Protein AF-A0A349AM57-F1 (afdb_monomer)

pLDDT: mean 74.39, std 20.68, range [29.64, 97.38]

Mean predicted aligned error: 21.47 Å

Foldseek 3Di:
DDPVVVVVVVVVVVVVVVVVVVVVVVVVVVVVVVVVVVVVVVVVVVVVVVVVVVVVVVVVVVVVVVVVVVVVVVVVVVVVVVVVVVVVVVVVVVVVVVVVVVVVVVVVVVVVVVVVVVVVVVVVVVVVVVVVVVVVVVVVVVVVVVVVVVVVVVVVVVVVVVVVVVVVVVVVVVVVVVVVVVVVVVVVVVVVVVVVVVVVVVVVVVVVVVVVVVVVVVVVLVVLVVVLVVLCVVVVDDDDDDPPSVVVSVVSVVCSVDPDDDDDDDDDDDDDDDDDDDDDDDDDDDDDDDDDDDDDDDDDDDDPDDDDDDPPPPPPVVVVVVVVVVVVVVVVVVVVVVPD

Sequence (340 aa):
LDLETMKSLQEAKEKAENAKKVAEDTNRSYQSAFKDAIKTVEETNAWAKTTTENALSNSKESIEKSEEAARKASELSEEAIGISREAIERVNKVMSEMQKTSGEIQSKSDEVVIKAEQIKKETMGVAESSIAESKKALDMIGLISDSAKVKIEEWVNNSRESISRAEENALSAQKMAAKVQLEAGETIQKAEQLSRLSQEAADEAIKASREAAEASRKAANEAGEWWVKVFKELLGEGGGVCDYAKRVTLQTSDFIREPSQDMESLPFVGKMKTAKTKESSNKPAVESEKAVIDSDEEAEGKQIVSRVPENKVHGKDSQEKAKDRLDSLTKMLMSDSDEE

Structure (mmCIF, N/CA/C/O backbone):
data_AF-A0A349AM57-F1
#
_entry.id   AF-A0A349AM57-F1
#
loop_
_atom_site.group_PDB
_atom_site.id
_atom_site.type_symbol
_atom_site.label_atom_id
_atom_site.label_alt_id
_atom_site.label_comp_id
_atom_site.label_asym_id
_atom_site.label_entity_id
_atom_site.label_seq_id
_atom_site.pdbx_PDB_ins_code
_atom_site.Cartn_x
_atom_site.Cartn_y
_atom_site.Cartn_z
_atom_site.occupancy
_atom_site.B_iso_or_equiv
_atom_site.auth_seq_id
_atom_site.auth_comp_id
_atom_site.auth_asym_id
_atom_site.auth_atom_id
_atom_site.pdbx_PDB_model_num
ATOM 1 N N . LEU A 1 1 ? -96.539 -15.720 134.549 1.00 49.53 1 LEU A N 1
ATOM 2 C CA . LEU A 1 1 ? -96.090 -14.991 133.343 1.00 49.53 1 LEU A CA 1
ATOM 3 C C . LEU A 1 1 ? -97.336 -14.459 132.649 1.00 49.53 1 LEU A C 1
ATOM 5 O O . LEU A 1 1 ? -98.213 -15.265 132.368 1.00 49.53 1 LEU A O 1
ATOM 9 N N . ASP A 1 2 ? -97.433 -13.144 132.449 1.00 54.94 2 ASP A N 1
ATOM 10 C CA . ASP A 1 2 ? -98.569 -12.474 131.793 1.00 54.94 2 ASP A CA 1
ATOM 11 C C . ASP A 1 2 ? -98.628 -12.776 130.285 1.00 54.94 2 ASP A C 1
ATOM 13 O O . ASP A 1 2 ? -97.593 -12.832 129.619 1.00 54.94 2 ASP A O 1
ATOM 17 N N . LEU A 1 3 ? -99.833 -12.928 129.721 1.00 64.56 3 LEU A N 1
ATOM 18 C CA . LEU A 1 3 ? -100.085 -13.280 128.308 1.00 64.56 3 LEU A CA 1
ATOM 19 C C . LEU A 1 3 ? -99.427 -12.298 127.310 1.00 64.56 3 LEU A C 1
ATOM 21 O O . LEU A 1 3 ? -98.982 -12.682 126.228 1.00 64.56 3 LEU A O 1
ATOM 25 N N . GLU A 1 4 ? -99.317 -11.031 127.706 1.00 69.62 4 GLU A N 1
ATOM 26 C CA . GLU A 1 4 ? -98.700 -9.946 126.938 1.00 69.62 4 GLU A CA 1
ATOM 27 C C . GLU A 1 4 ? -97.173 -10.108 126.812 1.00 69.62 4 GLU A C 1
ATOM 29 O O . GLU A 1 4 ? -96.589 -9.805 125.770 1.00 69.62 4 GLU A O 1
ATOM 34 N N . THR A 1 5 ? -96.528 -10.708 127.821 1.00 69.75 5 THR A N 1
ATOM 35 C CA . THR A 1 5 ? -95.097 -11.059 127.764 1.00 69.75 5 THR A CA 1
ATOM 36 C C . THR A 1 5 ? -94.817 -12.251 126.848 1.00 69.75 5 THR A C 1
ATOM 38 O O . THR A 1 5 ? -93.761 -12.301 126.229 1.00 69.75 5 THR A O 1
ATOM 41 N N . MET A 1 6 ? -95.763 -13.184 126.684 1.00 70.94 6 MET A N 1
ATOM 42 C CA . MET A 1 6 ? -95.622 -14.300 125.734 1.00 70.94 6 MET A CA 1
ATOM 43 C C . MET A 1 6 ? -95.729 -13.832 124.278 1.00 70.94 6 MET A C 1
ATOM 45 O O . MET A 1 6 ? -94.955 -14.275 123.429 1.00 70.94 6 MET A O 1
ATOM 49 N N . LYS A 1 7 ? -96.656 -12.911 123.990 1.00 77.25 7 LYS A N 1
ATOM 50 C CA . LYS A 1 7 ? -96.869 -12.376 122.639 1.00 77.25 7 LYS A CA 1
ATOM 51 C C . LYS A 1 7 ? -95.705 -11.494 122.177 1.00 77.25 7 LYS A C 1
ATOM 53 O O . LYS A 1 7 ? -95.240 -11.647 121.051 1.00 77.25 7 LYS A O 1
ATOM 58 N N . SER A 1 8 ? -95.175 -10.646 123.062 1.00 78.94 8 SER A N 1
ATOM 59 C CA . SER A 1 8 ? -93.981 -9.843 122.764 1.00 78.94 8 SER A CA 1
ATOM 60 C C . SER A 1 8 ? -92.727 -10.705 122.581 1.00 78.94 8 SER A C 1
ATOM 62 O O . SER A 1 8 ? -91.920 -10.427 121.696 1.00 78.94 8 SER A O 1
ATOM 64 N N . LEU A 1 9 ? -92.590 -11.800 123.339 1.00 78.50 9 LEU A N 1
ATOM 65 C CA . LEU A 1 9 ? -91.509 -12.773 123.154 1.00 78.50 9 LEU A CA 1
ATOM 66 C C . LEU A 1 9 ? -91.613 -13.498 121.800 1.00 78.50 9 LEU A C 1
ATOM 68 O O . LEU A 1 9 ? -90.596 -13.761 121.159 1.00 78.50 9 LEU A O 1
ATOM 72 N N . GLN A 1 10 ? -92.831 -13.803 121.347 1.00 79.94 10 GLN A N 1
ATOM 73 C CA . GLN A 1 10 ? -93.076 -14.464 120.065 1.00 79.94 10 GLN A CA 1
ATOM 74 C C . GLN A 1 10 ? -92.812 -13.530 118.875 1.00 79.94 10 GLN A C 1
ATOM 76 O O . GLN A 1 10 ? -92.107 -13.930 117.951 1.00 79.94 10 GLN A O 1
ATOM 81 N N . GLU A 1 11 ? -93.266 -12.274 118.929 1.00 82.06 11 GLU A N 1
ATOM 82 C CA . GLU A 1 11 ? -92.926 -11.256 117.921 1.00 82.06 11 GLU A CA 1
ATOM 83 C C . GLU A 1 11 ? -91.419 -10.956 117.889 1.00 82.06 11 GLU A C 1
ATOM 85 O O . GLU A 1 11 ? -90.841 -10.775 116.815 1.00 82.06 11 GLU A O 1
ATOM 90 N N . ALA A 1 12 ? -90.751 -10.933 119.049 1.00 83.69 12 ALA A N 1
ATOM 91 C CA . ALA A 1 12 ? -89.300 -10.777 119.121 1.00 83.69 12 ALA A CA 1
ATOM 92 C C . ALA A 1 12 ? -88.568 -11.9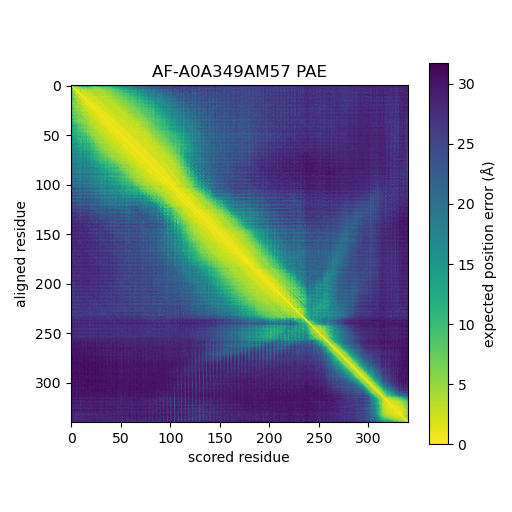71 118.488 1.00 83.69 12 ALA A C 1
ATOM 94 O O . ALA A 1 12 ? -87.600 -11.775 117.751 1.00 83.69 12 ALA A O 1
ATOM 95 N N . LYS A 1 13 ? -89.049 -13.200 118.719 1.00 86.31 13 LYS A N 1
ATOM 96 C CA . LYS A 1 13 ? -88.509 -14.413 118.091 1.00 86.31 13 LYS A CA 1
ATOM 97 C C . LYS A 1 13 ? -88.704 -14.398 116.574 1.00 86.31 13 LYS A C 1
ATOM 99 O O . LYS A 1 13 ? -87.766 -14.703 115.847 1.00 86.31 13 LYS A O 1
ATOM 104 N N . GLU A 1 14 ? -89.883 -14.014 116.098 1.00 84.00 14 GLU A N 1
ATOM 105 C CA . GLU A 1 14 ? -90.206 -13.975 114.668 1.00 84.00 14 GLU A CA 1
ATOM 106 C C . GLU A 1 14 ? -89.409 -12.880 113.936 1.00 84.00 14 GLU A C 1
ATOM 108 O O . GLU A 1 14 ? -88.857 -13.117 112.860 1.00 84.00 14 GLU A O 1
ATOM 113 N N . LYS A 1 15 ? -89.227 -11.705 114.559 1.00 86.62 15 LYS A N 1
ATOM 114 C CA . LYS A 1 15 ? -88.294 -10.675 114.068 1.00 86.62 15 LYS A CA 1
ATOM 115 C C . LYS A 1 15 ? -86.848 -11.164 114.057 1.00 86.62 15 LYS A C 1
ATOM 117 O O . LYS A 1 15 ? -86.133 -10.864 113.104 1.00 86.62 15 LYS A O 1
ATOM 122 N N . ALA A 1 16 ? -86.416 -11.916 115.070 1.00 87.88 16 ALA A N 1
ATOM 123 C CA . ALA A 1 16 ? -85.071 -12.485 115.117 1.00 87.88 16 ALA A CA 1
ATOM 124 C C . ALA A 1 16 ? -84.854 -13.557 114.032 1.00 87.88 16 ALA A C 1
ATOM 126 O O . ALA A 1 16 ? -83.806 -13.560 113.389 1.00 87.88 16 ALA A O 1
ATOM 127 N N . GLU A 1 17 ? -85.835 -14.427 113.774 1.00 86.19 17 GLU A N 1
ATOM 128 C CA . GLU A 1 17 ? -85.773 -15.409 112.682 1.00 86.19 17 GLU A CA 1
ATOM 129 C C . GLU A 1 17 ? -85.778 -14.744 111.304 1.00 86.19 17 GLU A C 1
ATOM 131 O O . GLU A 1 17 ? -84.960 -15.105 110.458 1.00 86.19 17 GLU A O 1
ATOM 136 N N . ASN A 1 18 ? -86.625 -13.735 111.085 1.00 88.56 18 ASN A N 1
ATOM 137 C CA . ASN A 1 18 ? -86.615 -12.974 109.835 1.00 88.56 18 ASN A CA 1
ATOM 138 C C . ASN A 1 18 ? -85.294 -12.224 109.641 1.00 88.56 18 ASN A C 1
ATOM 140 O O . ASN A 1 18 ? -84.726 -12.273 108.553 1.00 88.56 18 ASN A O 1
ATOM 144 N N . ALA A 1 19 ? -84.761 -11.586 110.687 1.00 90.19 19 ALA A N 1
ATOM 145 C CA . ALA A 1 19 ? -83.452 -10.940 110.627 1.00 90.19 19 ALA A CA 1
ATOM 146 C C . ALA A 1 19 ? -82.338 -11.951 110.313 1.00 90.19 19 ALA A C 1
ATOM 148 O O . ALA A 1 19 ? -81.480 -11.673 109.476 1.00 90.19 19 ALA A O 1
ATOM 149 N N . LYS A 1 20 ? -82.383 -13.145 110.921 1.00 92.31 20 LYS A N 1
ATOM 150 C CA . LYS A 1 20 ? -81.448 -14.237 110.630 1.00 92.31 20 LYS A CA 1
ATOM 151 C C . LYS A 1 20 ? -81.549 -14.686 109.171 1.00 92.31 20 LYS A C 1
ATOM 153 O O . LYS A 1 20 ? -80.521 -14.774 108.511 1.00 92.31 20 LYS A O 1
ATOM 158 N N . LYS A 1 21 ? -82.756 -14.926 108.649 1.00 91.56 21 LYS A N 1
ATOM 159 C CA . LYS A 1 21 ? -82.962 -15.359 107.259 1.00 91.56 21 LYS A CA 1
ATOM 160 C C . LYS A 1 21 ? -82.502 -14.299 106.259 1.00 91.56 21 LYS A C 1
ATOM 162 O O . LYS A 1 21 ? -81.781 -14.622 105.324 1.00 91.56 21 LYS A O 1
ATOM 167 N N . VAL A 1 22 ? -82.855 -13.032 106.488 1.00 93.19 22 VAL A N 1
ATOM 168 C CA . VAL A 1 22 ? -82.389 -11.911 105.656 1.00 93.19 22 VAL A CA 1
ATOM 169 C C . VAL A 1 22 ? -80.866 -11.809 105.695 1.00 93.19 22 VAL A C 1
ATOM 171 O O . VAL A 1 22 ? -80.250 -11.630 104.647 1.00 93.19 22 VAL A O 1
ATOM 174 N N . ALA A 1 23 ? -80.238 -11.971 106.864 1.00 92.38 23 ALA A N 1
ATOM 175 C CA . ALA A 1 23 ? -78.783 -11.987 106.979 1.00 92.38 23 ALA A CA 1
ATOM 176 C C . ALA A 1 23 ? -78.153 -13.181 106.239 1.00 92.38 23 ALA A C 1
ATOM 178 O O . ALA A 1 23 ? -77.139 -13.006 105.569 1.00 92.38 23 ALA A O 1
ATOM 179 N N . GLU A 1 24 ? -78.754 -14.372 106.307 1.00 92.25 24 GLU A N 1
ATOM 180 C CA . GLU A 1 24 ? -78.295 -15.569 105.589 1.00 92.25 24 GLU A CA 1
ATOM 181 C C . GLU A 1 24 ? -78.426 -15.425 104.067 1.00 92.25 24 GLU A C 1
ATOM 183 O O . GLU A 1 24 ? -77.467 -15.715 103.352 1.00 92.25 24 GLU A O 1
ATOM 188 N N . ASP A 1 25 ? -79.564 -14.941 103.566 1.00 92.06 25 ASP A N 1
ATOM 189 C CA . ASP A 1 25 ? -79.794 -14.707 102.135 1.00 92.06 25 ASP A CA 1
ATOM 190 C C . ASP A 1 25 ? -78.880 -13.594 101.606 1.00 92.06 25 ASP A C 1
ATOM 192 O O . ASP A 1 25 ? -78.267 -13.738 100.548 1.00 92.06 25 ASP A O 1
ATOM 196 N N . THR A 1 26 ? -78.694 -12.527 102.388 1.00 93.12 26 THR A N 1
ATOM 197 C CA . THR A 1 26 ? -77.732 -11.458 102.086 1.00 93.12 26 THR A CA 1
ATOM 198 C C . THR A 1 26 ? -76.305 -12.009 102.039 1.00 93.12 26 THR A C 1
ATOM 200 O O . THR A 1 26 ? -75.566 -11.729 101.097 1.00 93.12 26 THR A O 1
ATOM 203 N N . ASN A 1 27 ? -75.918 -12.853 103.000 1.00 94.00 27 ASN A N 1
ATOM 204 C CA . ASN A 1 27 ? -74.600 -13.488 103.025 1.00 94.00 27 ASN A CA 1
ATOM 205 C C . ASN A 1 27 ? -74.403 -14.441 101.836 1.00 94.00 27 ASN A C 1
ATOM 207 O O . ASN A 1 27 ? -73.342 -14.432 101.217 1.00 94.00 27 ASN A O 1
ATOM 211 N N . ARG A 1 28 ? -75.423 -15.222 101.454 1.00 92.44 28 ARG A N 1
ATOM 212 C CA . ARG A 1 28 ? -75.385 -16.067 100.247 1.00 92.44 28 ARG A CA 1
ATOM 213 C C . ARG A 1 28 ? -75.252 -15.237 98.975 1.00 92.44 28 ARG A C 1
ATOM 215 O O . ARG A 1 28 ? -74.440 -15.582 98.121 1.00 92.44 28 ARG A O 1
ATOM 222 N N . SER A 1 29 ? -76.005 -14.144 98.864 1.00 94.56 29 SER A N 1
ATOM 223 C CA . SER A 1 29 ? -75.913 -13.221 97.731 1.00 94.56 29 SER A CA 1
ATOM 224 C C . SER A 1 29 ? -74.516 -12.609 97.635 1.00 94.56 29 SER A C 1
ATOM 226 O O . SER A 1 29 ? -73.935 -12.600 96.552 1.00 94.56 29 SER A O 1
ATOM 228 N N . TYR A 1 30 ? -73.938 -12.165 98.758 1.00 94.19 30 TYR A N 1
ATOM 229 C CA . TYR A 1 30 ? -72.560 -11.674 98.790 1.00 94.19 30 TYR A CA 1
ATOM 230 C C . TYR A 1 30 ? -71.559 -12.762 98.402 1.00 94.19 30 TYR A C 1
ATOM 232 O O . TYR A 1 30 ? -70.688 -12.510 97.578 1.00 94.19 30 TYR A O 1
ATOM 240 N N . GLN A 1 31 ? -71.692 -13.981 98.928 1.00 94.50 31 GLN A N 1
ATOM 241 C CA . GLN A 1 31 ? -70.812 -15.095 98.564 1.00 94.50 31 GLN A CA 1
ATOM 242 C C . GLN A 1 31 ? -70.888 -15.440 97.073 1.00 94.50 31 GLN A C 1
ATOM 244 O O . GLN A 1 31 ? -69.850 -15.714 96.475 1.00 94.50 31 GLN A O 1
ATOM 249 N N . SER A 1 32 ? -72.081 -15.421 96.467 1.00 94.62 32 SER A N 1
ATOM 250 C CA . SER A 1 32 ? -72.238 -15.637 95.023 1.00 94.62 32 SER A CA 1
ATOM 251 C C . SER A 1 32 ? -71.578 -14.515 94.229 1.00 94.62 32 SER A C 1
ATOM 253 O O . SER A 1 32 ? -70.743 -14.795 93.377 1.00 94.62 32 SER A O 1
ATOM 255 N N . ALA A 1 33 ? -71.860 -13.254 94.573 1.00 95.12 33 ALA A N 1
ATOM 256 C CA . ALA A 1 33 ? -71.270 -12.099 93.903 1.00 95.12 33 ALA A CA 1
ATOM 257 C C . ALA A 1 33 ? -69.735 -12.085 94.010 1.00 95.12 33 ALA A C 1
ATOM 259 O O . ALA A 1 33 ? -69.054 -11.797 93.029 1.00 95.12 33 ALA A O 1
ATOM 260 N N . PHE A 1 34 ? -69.173 -12.452 95.168 1.00 95.00 34 PHE A N 1
ATOM 261 C CA . PHE A 1 34 ? -67.724 -12.586 95.331 1.00 95.00 34 PHE A CA 1
ATOM 262 C C . PHE A 1 34 ? -67.150 -13.730 94.495 1.00 95.00 34 PHE A C 1
ATOM 264 O O . PHE A 1 34 ? -66.096 -13.553 93.891 1.00 95.00 34 PHE A O 1
ATOM 271 N N . LYS A 1 35 ? -67.823 -14.884 94.422 1.00 96.50 35 LYS A N 1
ATOM 272 C CA . LYS A 1 35 ? -67.383 -15.995 93.563 1.00 96.50 35 LYS A CA 1
ATOM 273 C C . LYS A 1 35 ? -67.402 -15.611 92.087 1.00 96.50 35 LYS A C 1
ATOM 275 O O . LYS A 1 35 ? -66.429 -15.887 91.392 1.00 96.50 35 LYS A O 1
ATOM 280 N N . ASP A 1 36 ? -68.457 -14.945 91.631 1.00 96.12 36 ASP A N 1
ATOM 281 C CA . ASP A 1 36 ? -68.580 -14.493 90.244 1.00 96.12 36 ASP A CA 1
ATOM 282 C C . ASP A 1 36 ? -67.533 -13.419 89.916 1.00 96.12 36 ASP A C 1
ATOM 284 O O . ASP A 1 36 ? -66.908 -13.466 88.854 1.00 96.12 36 ASP A O 1
ATOM 288 N N . ALA A 1 37 ? -67.264 -12.498 90.849 1.00 95.75 37 ALA A N 1
ATOM 289 C CA . ALA A 1 37 ? -66.202 -11.507 90.708 1.00 95.75 37 ALA A CA 1
ATOM 290 C C . ALA A 1 37 ? -64.811 -12.161 90.633 1.00 95.75 37 ALA A C 1
ATOM 292 O O . ALA A 1 37 ? -64.035 -11.816 89.746 1.00 95.75 37 ALA A O 1
ATOM 293 N N . ILE A 1 38 ? -64.507 -13.131 91.507 1.00 96.12 38 ILE A N 1
ATOM 294 C CA . ILE A 1 38 ? -63.240 -13.881 91.473 1.00 96.12 38 ILE A CA 1
ATOM 295 C C . ILE A 1 38 ? -63.100 -14.621 90.142 1.00 96.12 38 ILE A C 1
ATOM 297 O O . ILE A 1 38 ? -62.080 -14.469 89.478 1.00 96.12 38 ILE A O 1
ATOM 301 N N . LYS A 1 39 ? -64.140 -15.342 89.707 1.00 96.81 39 LYS A N 1
ATOM 302 C CA . LYS A 1 39 ? -64.138 -16.057 88.426 1.00 96.81 39 LYS A CA 1
ATOM 303 C C . LYS A 1 39 ? -63.906 -15.109 87.245 1.00 96.81 39 LYS A C 1
ATOM 305 O O . LYS A 1 39 ? -63.088 -15.400 86.381 1.00 96.81 39 LYS A O 1
ATOM 310 N N . THR A 1 40 ? -64.568 -13.952 87.235 1.00 96.44 40 THR A N 1
ATOM 311 C CA . THR A 1 40 ? -64.389 -12.937 86.181 1.00 96.44 40 THR A CA 1
ATOM 312 C C . THR A 1 40 ? -62.961 -12.386 86.174 1.00 96.44 40 THR A C 1
ATOM 314 O O . THR A 1 40 ? -62.372 -12.199 85.109 1.00 96.44 40 THR A O 1
ATOM 317 N N . VAL A 1 41 ? -62.374 -12.145 87.352 1.00 96.38 41 VAL A N 1
ATOM 318 C CA . VAL A 1 41 ? -60.975 -11.707 87.484 1.00 96.38 41 VAL A CA 1
ATOM 319 C C . VAL A 1 41 ? -60.013 -12.792 86.996 1.00 96.38 41 VAL A C 1
ATOM 321 O O . VAL A 1 41 ? -59.063 -12.473 86.286 1.00 96.38 41 VAL A O 1
ATOM 324 N N . GLU A 1 42 ? -60.261 -14.063 87.311 1.00 95.88 42 GLU A N 1
ATOM 325 C CA . GLU A 1 42 ? -59.448 -15.195 86.849 1.00 95.88 42 GLU A CA 1
ATOM 326 C C . GLU A 1 42 ? -59.522 -15.381 85.329 1.00 95.88 42 GLU A C 1
ATOM 328 O O . GLU A 1 42 ? -58.481 -15.507 84.684 1.00 95.88 42 GLU A O 1
ATOM 333 N N . GLU A 1 43 ? -60.720 -15.329 84.740 1.00 96.50 43 GLU A N 1
ATOM 334 C CA . GLU A 1 43 ? -60.923 -15.397 83.287 1.00 96.50 43 GLU A CA 1
ATOM 335 C C . GLU A 1 43 ? -60.253 -14.214 82.575 1.00 96.50 43 GLU A C 1
ATOM 337 O O . GLU A 1 43 ? -59.554 -14.405 81.578 1.00 96.50 43 GLU A O 1
ATOM 342 N N . THR A 1 44 ? -60.383 -13.003 83.127 1.00 96.38 44 THR A N 1
ATOM 343 C CA . THR A 1 44 ? -59.722 -11.801 82.597 1.00 96.38 44 THR A CA 1
ATOM 344 C C . THR A 1 44 ? -58.201 -11.921 82.687 1.00 96.38 44 THR A C 1
ATOM 346 O O . THR A 1 44 ? -57.499 -11.574 81.739 1.00 96.38 44 THR A O 1
ATOM 349 N N . ASN A 1 45 ? -57.672 -12.444 83.797 1.00 96.00 45 ASN A N 1
ATOM 350 C CA . ASN A 1 45 ? -56.236 -12.640 83.985 1.00 96.00 45 ASN A CA 1
ATOM 351 C C . ASN A 1 45 ? -55.681 -13.723 83.045 1.00 96.00 45 ASN A C 1
ATOM 353 O O . ASN A 1 45 ? -54.627 -13.532 82.440 1.00 96.00 45 ASN A O 1
ATOM 357 N N . ALA A 1 46 ? -56.403 -14.833 82.866 1.00 96.81 46 ALA A N 1
ATOM 358 C CA . ALA A 1 46 ? -56.036 -15.879 81.915 1.00 96.81 46 ALA A CA 1
ATOM 359 C C . ALA A 1 46 ? -56.037 -15.345 80.475 1.00 96.81 46 ALA A C 1
ATOM 361 O O . ALA A 1 46 ? -55.061 -15.532 79.750 1.00 96.81 46 ALA A O 1
ATOM 362 N N . TRP A 1 47 ? -57.080 -14.608 80.087 1.00 97.38 47 TRP A N 1
ATOM 363 C CA . TRP A 1 47 ? -57.166 -13.976 78.772 1.00 97.38 47 TRP A CA 1
ATOM 364 C C . TRP A 1 47 ? -56.048 -12.948 78.545 1.00 97.38 47 TRP A C 1
ATOM 366 O O . TRP A 1 47 ? -55.416 -12.954 77.486 1.00 97.38 47 TRP A O 1
ATOM 376 N N . ALA A 1 48 ? -55.743 -12.107 79.540 1.00 95.88 48 ALA A N 1
ATOM 377 C CA . ALA A 1 48 ? -54.647 -11.141 79.470 1.00 95.88 48 ALA A CA 1
ATOM 378 C C . ALA A 1 48 ? -53.284 -11.844 79.336 1.00 95.88 48 ALA A C 1
ATOM 380 O O . ALA A 1 48 ? -52.456 -11.449 78.510 1.00 95.88 48 ALA A O 1
ATOM 381 N N . LYS A 1 49 ? -53.064 -12.930 80.087 1.00 97.12 49 LYS A N 1
ATOM 382 C CA . LYS A 1 49 ? -51.848 -13.744 79.994 1.00 97.12 49 LYS A CA 1
ATOM 383 C C . LYS A 1 49 ? -51.690 -14.374 78.607 1.00 97.12 49 LYS A C 1
ATOM 385 O O . LYS A 1 49 ? -50.661 -14.178 77.974 1.00 97.12 49 LYS A O 1
ATOM 390 N N . THR A 1 50 ? -52.715 -15.041 78.080 1.00 96.94 50 THR A N 1
ATOM 391 C CA . THR A 1 50 ? -52.653 -15.632 76.732 1.00 96.94 50 THR A CA 1
ATOM 392 C C . THR A 1 50 ? -52.487 -14.567 75.643 1.00 96.94 50 THR A C 1
ATOM 394 O O . THR A 1 50 ? -51.733 -14.767 74.694 1.00 96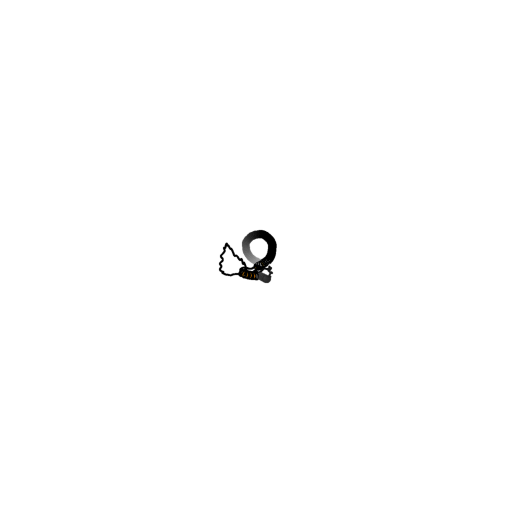.94 50 THR A O 1
ATOM 397 N N . THR A 1 51 ? -53.132 -13.404 75.780 1.00 95.69 51 THR A N 1
ATOM 398 C CA . THR A 1 51 ? -52.992 -12.295 74.819 1.00 95.69 51 THR A CA 1
ATOM 399 C C . THR A 1 51 ? -51.571 -11.728 74.819 1.00 95.69 51 THR A C 1
ATOM 401 O O . THR A 1 51 ? -51.012 -11.482 73.751 1.00 95.69 51 THR A O 1
ATOM 404 N N . THR A 1 52 ? -50.957 -11.560 75.994 1.00 95.25 52 THR A N 1
ATOM 405 C CA . THR A 1 52 ? -49.567 -11.085 76.112 1.00 95.25 52 THR A CA 1
ATOM 406 C C . THR A 1 52 ? -48.550 -12.114 75.619 1.00 95.25 52 THR A C 1
ATOM 408 O O . THR A 1 52 ? -47.611 -11.735 74.923 1.00 95.25 52 THR A O 1
ATOM 411 N N . GLU A 1 53 ? -48.755 -13.405 75.890 1.00 96.31 53 GLU A N 1
ATOM 412 C CA . GLU A 1 53 ? -47.915 -14.493 75.365 1.00 96.31 53 GLU A CA 1
ATOM 413 C C . GLU A 1 53 ? -47.991 -14.582 73.832 1.00 96.31 53 GLU A C 1
ATOM 415 O O . GLU A 1 53 ? -46.952 -14.644 73.172 1.00 96.31 53 GLU A O 1
ATOM 420 N N . ASN A 1 54 ? -49.193 -14.491 73.251 1.00 96.75 54 ASN A N 1
ATOM 421 C CA . ASN A 1 54 ? -49.380 -14.473 71.797 1.00 96.75 54 ASN A CA 1
ATOM 422 C C . ASN A 1 54 ? -48.753 -13.228 71.155 1.00 96.75 54 ASN A C 1
ATOM 424 O O . ASN A 1 54 ? -48.075 -13.337 70.135 1.00 96.75 54 ASN A O 1
ATOM 428 N N . ALA A 1 55 ? -48.930 -12.047 71.759 1.00 94.31 55 ALA A N 1
ATOM 429 C CA . ALA A 1 55 ? -48.296 -10.818 71.282 1.00 94.31 55 ALA A CA 1
ATOM 430 C C . ALA A 1 55 ? -46.762 -10.918 71.333 1.00 94.31 55 ALA A C 1
ATOM 432 O O . ALA A 1 55 ? -46.088 -10.510 70.386 1.00 94.31 55 ALA A O 1
ATOM 433 N N . LEU A 1 56 ? -46.209 -11.512 72.396 1.00 95.75 56 LEU A N 1
ATOM 434 C CA . LEU A 1 56 ? -44.771 -11.736 72.530 1.00 95.75 56 LEU A CA 1
ATOM 435 C C . LEU A 1 56 ? -44.254 -12.739 71.490 1.00 95.75 56 LEU A C 1
ATOM 437 O O . LEU A 1 56 ? -43.208 -12.494 70.892 1.00 95.75 56 LEU A O 1
ATOM 441 N N . SER A 1 57 ? -44.975 -13.839 71.252 1.00 97.25 57 SER A N 1
ATOM 442 C CA . SER A 1 57 ? -44.621 -14.833 70.231 1.00 97.25 57 SER A CA 1
ATOM 443 C C . SER A 1 57 ? -44.627 -14.218 68.830 1.00 97.25 57 SER A C 1
ATOM 445 O O . SER A 1 57 ? -43.628 -14.308 68.121 1.00 97.25 57 SER A O 1
ATOM 447 N N . ASN A 1 58 ? -45.699 -13.506 68.470 1.00 96.69 58 ASN A N 1
ATOM 448 C CA . ASN A 1 58 ? -45.816 -12.830 67.176 1.00 96.69 58 ASN A CA 1
ATOM 449 C C . ASN A 1 58 ? -44.734 -11.755 66.997 1.00 96.69 58 ASN A C 1
ATOM 451 O O . ASN A 1 58 ? -44.171 -11.618 65.913 1.00 96.69 58 ASN A O 1
ATOM 455 N N . SER A 1 59 ? -44.410 -11.006 68.058 1.00 94.56 59 SER A N 1
ATOM 456 C CA . SER A 1 59 ? -43.334 -10.013 68.012 1.00 94.56 59 SER A CA 1
ATOM 457 C C . SER A 1 59 ? -41.971 -10.665 67.790 1.00 94.56 59 SER A C 1
ATOM 459 O O . SER A 1 59 ? -41.182 -10.134 67.015 1.00 94.56 59 SER A O 1
ATOM 461 N N . LYS A 1 60 ? -41.685 -11.799 68.441 1.00 97.00 60 LYS A N 1
ATOM 462 C CA . LYS A 1 60 ? -40.425 -12.532 68.249 1.00 97.00 60 LYS A CA 1
ATOM 463 C C . LYS A 1 60 ? -40.302 -13.076 66.831 1.00 97.00 60 LYS A C 1
ATOM 465 O O . LYS A 1 60 ? -39.281 -12.844 66.199 1.00 97.00 60 LYS A O 1
ATOM 470 N N . GLU A 1 61 ? -41.353 -13.711 66.315 1.00 97.06 61 GLU A N 1
ATOM 471 C CA . GLU A 1 61 ? -41.375 -14.218 64.938 1.00 97.06 61 GLU A CA 1
ATOM 472 C C . GLU A 1 61 ? -41.212 -13.079 63.917 1.00 97.06 61 GLU A C 1
ATOM 474 O O . GLU A 1 61 ? -40.490 -13.217 62.930 1.00 97.06 61 GLU A O 1
ATOM 479 N N . SER A 1 62 ? -41.837 -11.922 64.160 1.00 94.62 62 SER A N 1
ATOM 480 C CA . SER A 1 62 ? -41.677 -10.749 63.295 1.00 94.62 62 SER A CA 1
ATOM 481 C C . SER A 1 62 ? -40.257 -10.179 63.332 1.00 94.62 62 SER A C 1
ATOM 483 O O . SER A 1 62 ? -39.765 -9.743 62.291 1.00 94.62 62 SER A O 1
ATOM 485 N N . ILE A 1 63 ? -39.606 -10.161 64.500 1.00 95.00 63 ILE A N 1
ATOM 486 C CA . ILE A 1 63 ? -38.208 -9.725 64.634 1.00 95.00 63 ILE A CA 1
ATOM 487 C C . ILE A 1 63 ? -37.291 -10.700 63.894 1.00 95.00 63 ILE A C 1
ATOM 489 O O . ILE A 1 63 ? -36.500 -10.260 63.068 1.00 95.00 63 ILE A O 1
ATOM 493 N N . GLU A 1 64 ? -37.457 -12.008 64.100 1.00 96.81 64 GLU A N 1
ATOM 494 C CA . GLU A 1 64 ? -36.646 -13.042 63.445 1.00 96.81 64 GLU A CA 1
ATOM 495 C C . GLU A 1 64 ? -36.759 -12.973 61.914 1.00 96.81 64 GLU A C 1
ATOM 497 O O . GLU A 1 64 ? -35.744 -12.940 61.218 1.00 96.81 64 GLU A O 1
ATOM 502 N N . LYS A 1 65 ? -37.979 -12.835 61.375 1.00 96.75 65 LYS A N 1
ATOM 503 C CA . LYS A 1 65 ? -38.193 -12.646 59.929 1.00 96.75 65 LYS A CA 1
ATOM 504 C C . LYS A 1 65 ? -37.559 -11.358 59.409 1.00 96.75 65 LYS A C 1
ATOM 506 O O . LYS A 1 65 ? -37.016 -11.347 58.305 1.00 96.75 65 LYS A O 1
ATOM 511 N N . SER A 1 66 ? -37.628 -10.273 60.181 1.00 93.62 66 SER A N 1
ATOM 512 C CA . SER A 1 66 ? -37.004 -9.000 59.809 1.00 93.62 66 SER A CA 1
ATOM 513 C C . SER A 1 66 ? -35.477 -9.098 59.805 1.00 93.62 66 SER A C 1
ATOM 515 O O . SER A 1 66 ? -34.836 -8.549 58.912 1.00 93.62 66 SER A O 1
ATOM 517 N N . GLU A 1 67 ? -34.886 -9.799 60.773 1.00 94.06 67 GLU A N 1
ATOM 518 C CA . GLU A 1 67 ? -33.441 -10.031 60.851 1.00 94.06 67 GLU A CA 1
ATOM 519 C C . GLU A 1 67 ? -32.951 -10.950 59.728 1.00 94.06 67 GLU A C 1
ATOM 521 O O . GLU A 1 67 ? -31.920 -10.674 59.113 1.00 94.06 67 GLU A O 1
ATOM 526 N N . GLU A 1 68 ? -33.698 -12.009 59.406 1.00 95.88 68 GLU A N 1
ATOM 527 C CA . GLU A 1 68 ? -33.386 -12.889 58.278 1.00 95.88 68 GLU A CA 1
ATOM 528 C C . GLU A 1 68 ? -33.456 -12.130 56.944 1.00 95.88 68 GLU A C 1
ATOM 530 O O . GLU A 1 68 ? -32.553 -12.252 56.113 1.00 95.88 68 GLU A O 1
ATOM 535 N N . ALA A 1 69 ? -34.486 -11.300 56.751 1.00 93.44 69 ALA A N 1
ATOM 536 C CA . ALA A 1 69 ? -34.612 -10.452 55.569 1.00 93.44 69 ALA A CA 1
ATOM 537 C C . ALA A 1 69 ? -33.459 -9.440 55.466 1.00 93.44 69 ALA A C 1
ATOM 539 O O . ALA A 1 69 ? -32.892 -9.273 54.386 1.00 93.44 69 ALA A O 1
ATOM 540 N N . ALA A 1 70 ? -33.071 -8.812 56.581 1.00 90.31 70 ALA A N 1
ATOM 541 C CA . ALA A 1 70 ? -31.939 -7.890 56.624 1.00 90.31 70 ALA A CA 1
ATOM 542 C C . ALA A 1 70 ? -30.613 -8.591 56.286 1.00 90.31 70 ALA A C 1
ATOM 544 O O . ALA A 1 70 ? -29.812 -8.050 55.524 1.00 90.31 70 ALA A O 1
ATOM 545 N N . ARG A 1 71 ? -30.400 -9.816 56.786 1.00 96.56 71 ARG A N 1
ATOM 546 C CA . ARG A 1 71 ? -29.203 -10.613 56.482 1.00 96.56 71 ARG A CA 1
ATOM 547 C C . ARG A 1 71 ? -29.130 -10.978 54.999 1.00 96.56 71 ARG A C 1
ATOM 549 O O . ARG A 1 71 ? -28.117 -10.698 54.368 1.00 96.56 71 ARG A O 1
ATOM 556 N N . LYS A 1 72 ? -30.224 -11.494 54.424 1.00 96.31 72 LYS A N 1
ATOM 557 C CA . LYS A 1 72 ? -30.303 -11.815 52.986 1.00 96.31 72 LYS A CA 1
ATOM 558 C C . LYS A 1 72 ? -30.091 -10.581 52.107 1.00 96.31 72 LYS A C 1
ATOM 560 O O . LYS A 1 72 ? -29.405 -10.663 51.095 1.00 96.31 72 LYS A O 1
ATOM 565 N N . ALA A 1 73 ? -30.650 -9.433 52.494 1.00 86.19 73 ALA A N 1
ATOM 566 C CA . ALA A 1 73 ? -30.432 -8.177 51.780 1.00 86.19 73 ALA A CA 1
ATOM 567 C C . ALA A 1 73 ? -28.958 -7.731 51.831 1.00 86.19 73 ALA A C 1
ATOM 569 O O . ALA A 1 73 ? -28.436 -7.252 50.827 1.00 86.19 73 ALA A O 1
ATOM 570 N N . SE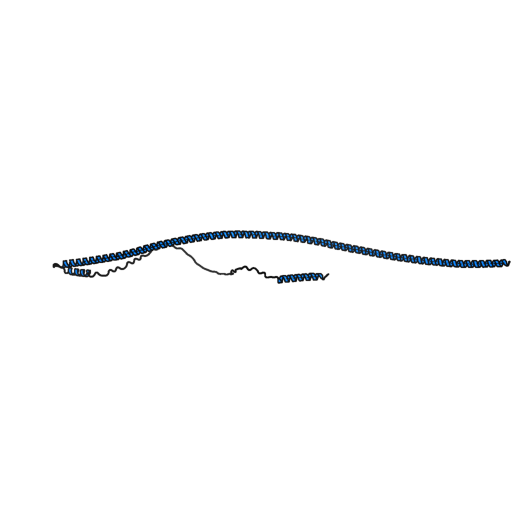R A 1 74 ? -28.282 -7.922 52.970 1.00 92.06 74 SER A N 1
ATOM 571 C CA . SER A 1 74 ? -26.850 -7.634 53.117 1.00 92.06 74 SER A CA 1
ATOM 572 C C . SER A 1 74 ? -25.991 -8.546 52.239 1.00 92.06 74 SER A C 1
ATOM 574 O O . SER A 1 74 ? -25.152 -8.048 51.497 1.00 92.06 74 SER A O 1
ATOM 576 N N . GLU A 1 75 ? -26.239 -9.859 52.264 1.00 95.31 75 GLU A N 1
ATOM 577 C CA . GLU A 1 75 ? -25.515 -10.847 51.447 1.00 95.31 75 GLU A CA 1
ATOM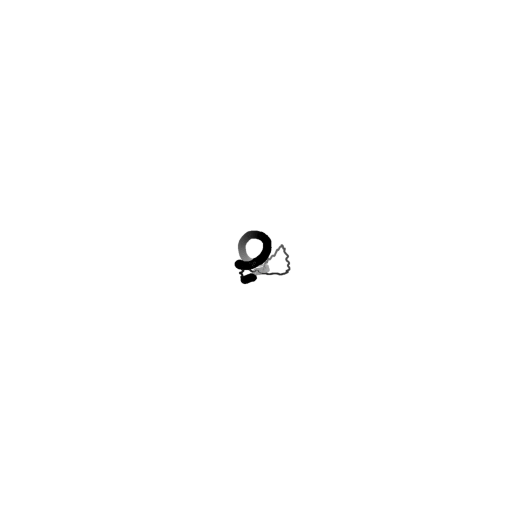 578 C C . GLU A 1 75 ? -25.667 -10.556 49.944 1.00 95.31 75 GLU A C 1
ATOM 580 O O . GLU A 1 75 ? -24.671 -10.479 49.226 1.00 95.31 75 GLU A O 1
ATOM 585 N N . LEU A 1 76 ? -26.894 -10.285 49.478 1.00 88.69 76 LEU A N 1
ATOM 586 C CA . LEU A 1 76 ? -27.150 -9.898 48.084 1.00 88.69 76 LEU A CA 1
ATOM 587 C C . LEU A 1 76 ? -26.456 -8.583 47.706 1.00 88.69 76 LEU A C 1
ATOM 589 O O . LEU A 1 76 ? -25.977 -8.433 46.582 1.00 88.69 76 LEU A O 1
ATOM 593 N N . SER A 1 77 ? -26.389 -7.619 48.630 1.00 83.56 77 SER A N 1
ATOM 594 C CA . SER A 1 77 ? -25.672 -6.364 48.396 1.00 83.56 77 SER A CA 1
ATOM 595 C C . SER A 1 77 ? -24.164 -6.586 48.282 1.00 83.56 77 SER A C 1
ATOM 597 O O . SER A 1 77 ? -23.519 -5.945 47.452 1.00 83.56 77 SER A O 1
ATOM 599 N N . GLU A 1 78 ? -23.585 -7.462 49.100 1.00 93.12 78 GLU A N 1
ATOM 600 C CA . GLU A 1 78 ? -22.161 -7.802 49.038 1.00 93.12 78 GLU A CA 1
ATOM 601 C C . GLU A 1 78 ? -21.817 -8.548 47.746 1.00 93.12 78 GLU A C 1
ATOM 603 O O . GLU A 1 78 ? -20.834 -8.198 47.086 1.00 93.12 78 GLU A O 1
ATOM 608 N N . GLU A 1 79 ? -22.658 -9.497 47.330 1.00 93.44 79 GLU A N 1
ATOM 609 C CA . GLU A 1 79 ? -22.518 -10.202 46.054 1.00 93.44 79 GLU A CA 1
ATOM 610 C C . GLU A 1 79 ? -22.609 -9.230 44.868 1.00 93.44 79 GLU A C 1
ATOM 612 O O . GLU A 1 79 ? -21.738 -9.229 43.995 1.00 93.44 79 GLU A O 1
ATOM 617 N N . ALA A 1 80 ? -23.590 -8.320 44.872 1.00 77.56 80 ALA A N 1
ATOM 618 C CA . ALA A 1 80 ? -23.734 -7.298 43.835 1.00 77.56 80 ALA A CA 1
ATOM 619 C C . ALA A 1 80 ? -22.515 -6.360 43.761 1.00 77.56 80 ALA A C 1
ATOM 621 O O . ALA A 1 80 ? -22.070 -5.998 42.664 1.00 77.56 80 ALA A O 1
ATOM 622 N N . ILE A 1 81 ? -21.940 -5.983 44.910 1.00 87.19 81 ILE A N 1
ATOM 623 C CA . ILE A 1 81 ? -20.698 -5.198 44.972 1.00 87.19 81 ILE A CA 1
ATOM 624 C C . ILE A 1 81 ? -19.519 -6.007 44.417 1.00 87.19 81 ILE A C 1
ATOM 626 O O . ILE A 1 81 ? -18.703 -5.449 43.679 1.00 87.19 81 ILE A O 1
ATOM 630 N N . GLY A 1 82 ? -19.427 -7.300 44.736 1.00 92.31 82 GLY A N 1
ATOM 631 C CA . GLY A 1 82 ? -18.409 -8.211 44.208 1.00 92.31 82 GLY A CA 1
ATOM 632 C C . GLY A 1 82 ? -18.463 -8.314 42.685 1.00 92.31 82 GLY A C 1
ATOM 633 O O . GLY A 1 82 ? -17.479 -8.000 42.014 1.00 92.31 82 GLY A O 1
ATOM 634 N N . ILE A 1 83 ? -19.640 -8.629 42.138 1.00 89.50 83 ILE A N 1
ATOM 635 C CA . ILE A 1 83 ? -19.886 -8.707 40.689 1.00 89.50 83 ILE A CA 1
ATOM 636 C C . ILE A 1 83 ? -19.545 -7.376 40.009 1.00 89.50 83 ILE A C 1
ATOM 638 O O . ILE A 1 83 ? -18.878 -7.357 38.974 1.00 89.50 83 ILE A O 1
ATOM 642 N N . SER A 1 84 ? -19.953 -6.249 40.601 1.00 73.19 84 SER A N 1
ATOM 643 C CA . SER A 1 84 ? -19.665 -4.920 40.047 1.00 73.19 84 SER A CA 1
ATOM 644 C C . SER A 1 84 ? -18.165 -4.621 40.014 1.00 73.19 84 SER A C 1
ATOM 646 O O . SER A 1 84 ? -17.666 -4.082 39.026 1.00 73.19 84 SER A O 1
ATOM 648 N N . ARG A 1 85 ? -17.420 -4.989 41.064 1.00 88.44 85 ARG A N 1
ATOM 649 C CA . ARG A 1 85 ? -15.958 -4.819 41.110 1.00 88.44 85 ARG A CA 1
ATOM 650 C C . ARG A 1 85 ? -15.256 -5.687 40.074 1.00 88.44 85 ARG A C 1
ATOM 652 O O . ARG A 1 85 ? -14.403 -5.169 39.358 1.00 88.44 85 ARG A O 1
ATOM 659 N N . GLU A 1 86 ? -15.644 -6.954 39.946 1.00 91.19 86 GLU A N 1
ATOM 660 C CA . GLU A 1 86 ? -15.098 -7.835 38.911 1.00 91.19 86 GLU A CA 1
ATOM 661 C C . GLU A 1 86 ? -15.388 -7.309 37.501 1.00 91.19 86 GLU A C 1
ATOM 663 O O . GLU A 1 86 ? -14.514 -7.340 36.635 1.00 91.19 86 GLU A O 1
ATOM 668 N N . ALA A 1 87 ? -16.597 -6.793 37.258 1.00 75.75 87 ALA A N 1
ATOM 669 C CA . ALA A 1 87 ? -16.953 -6.196 35.976 1.00 75.75 87 ALA A CA 1
ATOM 670 C C . ALA A 1 87 ? -16.070 -4.978 35.658 1.00 75.75 87 ALA A C 1
ATOM 672 O O . ALA A 1 87 ? -15.534 -4.882 34.553 1.00 75.75 87 ALA A O 1
ATOM 673 N N . ILE A 1 88 ? -15.853 -4.089 36.634 1.00 75.00 88 ILE A N 1
ATOM 674 C CA . ILE A 1 88 ? -14.953 -2.934 36.494 1.00 75.00 88 ILE A CA 1
ATOM 675 C C . ILE A 1 88 ? -13.514 -3.391 36.215 1.00 75.00 88 ILE A C 1
ATOM 677 O O . ILE A 1 88 ? -12.852 -2.831 35.343 1.00 75.00 88 ILE A O 1
ATOM 681 N N . GLU A 1 89 ? -13.023 -4.418 36.909 1.00 91.50 89 GLU A N 1
ATOM 682 C CA . GLU A 1 89 ? -11.673 -4.948 36.698 1.00 91.50 89 GLU A CA 1
ATOM 683 C C . GLU A 1 89 ? -11.500 -5.543 35.294 1.00 91.50 89 GLU A C 1
ATOM 685 O O . GLU A 1 89 ? -10.510 -5.251 34.616 1.00 91.50 89 GLU A O 1
ATOM 690 N N . ARG A 1 90 ? -12.490 -6.302 34.804 1.00 87.25 90 ARG A N 1
ATOM 691 C CA . ARG A 1 90 ? -12.495 -6.828 33.429 1.00 87.25 90 ARG A CA 1
ATOM 692 C C . ARG A 1 90 ? -12.488 -5.700 32.398 1.00 87.25 90 ARG A C 1
ATOM 694 O O . ARG A 1 90 ? -11.692 -5.753 31.463 1.00 87.25 90 ARG A O 1
ATOM 701 N N . VAL A 1 91 ? -13.307 -4.664 32.589 1.00 77.38 91 VAL A N 1
ATOM 702 C CA . VAL A 1 91 ? -13.329 -3.482 31.709 1.00 77.38 91 VAL A CA 1
ATOM 703 C C . VAL A 1 91 ? -11.973 -2.772 31.708 1.00 77.38 91 VAL A C 1
ATOM 705 O O . VAL A 1 91 ? -11.446 -2.467 30.640 1.00 77.38 91 VAL A O 1
ATOM 708 N N . ASN A 1 92 ? -11.359 -2.572 32.876 1.00 85.75 92 ASN A N 1
ATOM 709 C CA . ASN A 1 92 ? -10.038 -1.948 32.981 1.00 85.75 92 ASN A CA 1
ATOM 710 C C . ASN A 1 92 ? -8.949 -2.774 32.284 1.00 85.75 92 ASN A C 1
ATOM 712 O O . ASN A 1 92 ? -8.079 -2.211 31.615 1.00 85.75 92 ASN A O 1
ATOM 716 N N . LYS A 1 93 ? -9.003 -4.106 32.397 1.00 91.19 93 LYS A N 1
ATOM 717 C CA . LYS A 1 93 ? -8.074 -5.002 31.701 1.00 91.19 93 LYS A CA 1
ATOM 718 C C . LYS A 1 93 ? -8.208 -4.874 30.182 1.00 91.19 93 LYS A C 1
ATOM 720 O O . LYS A 1 93 ? -7.204 -4.642 29.511 1.00 91.19 93 LYS A O 1
ATOM 725 N N . VAL A 1 94 ? -9.436 -4.939 29.662 1.00 84.19 94 VAL A N 1
ATOM 726 C CA . VAL A 1 94 ? -9.722 -4.755 28.227 1.00 84.19 94 VAL A CA 1
ATOM 727 C C . VAL A 1 94 ? -9.243 -3.383 27.750 1.00 84.19 94 VAL A C 1
ATOM 729 O O . VAL A 1 94 ? -8.606 -3.281 26.704 1.00 84.19 94 VAL A O 1
ATOM 732 N N . MET A 1 95 ? -9.473 -2.327 28.533 1.00 71.56 95 MET A N 1
ATOM 733 C CA . MET A 1 95 ? -9.028 -0.976 28.192 1.00 71.56 95 MET A CA 1
ATOM 734 C C . MET A 1 95 ? -7.496 -0.867 28.131 1.00 71.56 95 MET A C 1
ATOM 736 O O . MET A 1 95 ? -6.962 -0.233 27.222 1.00 71.56 95 MET A O 1
ATOM 740 N N . SER A 1 96 ? -6.776 -1.515 29.051 1.00 87.44 96 SER A N 1
ATOM 741 C CA . SER A 1 96 ? -5.308 -1.546 29.035 1.00 87.44 96 SER A CA 1
ATOM 742 C C . SER A 1 96 ? -4.756 -2.306 27.823 1.00 87.44 96 SER A C 1
ATOM 744 O O . SER A 1 96 ? -3.816 -1.841 27.175 1.00 87.44 96 SER A O 1
ATOM 746 N N . GLU A 1 97 ? -5.351 -3.451 27.479 1.00 89.12 97 GLU A N 1
ATOM 747 C CA . GLU A 1 97 ? -4.987 -4.230 26.288 1.00 89.12 97 GLU A CA 1
ATOM 748 C C . GLU A 1 97 ? -5.277 -3.452 24.995 1.00 89.12 97 GLU A C 1
ATOM 750 O O . GLU A 1 97 ? -4.436 -3.409 24.092 1.00 89.12 97 GLU A O 1
ATOM 755 N N . MET A 1 98 ? -6.414 -2.751 24.935 1.00 72.50 98 MET A N 1
ATOM 756 C CA . MET A 1 98 ? -6.771 -1.871 23.822 1.00 72.50 98 MET A CA 1
ATOM 757 C C . MET A 1 98 ? -5.779 -0.710 23.675 1.00 72.50 98 MET A C 1
ATOM 759 O O . MET A 1 98 ? -5.342 -0.428 22.562 1.00 72.50 98 MET A O 1
ATOM 763 N N . GLN A 1 99 ? -5.368 -0.065 24.771 1.00 80.19 99 GLN A N 1
ATOM 764 C CA . GLN A 1 99 ? -4.368 1.010 24.733 1.00 80.19 99 GLN A CA 1
ATOM 765 C C . GLN A 1 99 ? -3.007 0.523 24.222 1.00 80.19 99 GLN A C 1
ATOM 767 O O . GLN A 1 99 ? -2.400 1.191 23.385 1.00 80.19 99 GLN A O 1
ATOM 772 N N . LYS A 1 100 ? -2.541 -0.649 24.675 1.00 90.12 100 LYS A N 1
ATOM 773 C CA . LYS A 1 100 ? -1.296 -1.257 24.173 1.00 90.12 100 LYS A CA 1
ATOM 774 C C . LYS A 1 100 ? -1.387 -1.552 22.679 1.00 90.12 100 LYS A C 1
ATOM 776 O O . LYS A 1 100 ? -0.521 -1.125 21.922 1.00 90.12 100 LYS A O 1
ATOM 781 N N . THR A 1 101 ? -2.471 -2.201 22.258 1.00 83.75 101 THR A N 1
ATOM 782 C CA . THR A 1 101 ? -2.715 -2.538 20.848 1.00 83.75 101 THR A CA 1
ATOM 783 C C . THR A 1 101 ? -2.780 -1.278 19.983 1.00 83.75 101 THR A C 1
ATOM 785 O O . THR A 1 101 ? -2.160 -1.220 18.925 1.00 83.75 101 THR A O 1
ATOM 788 N N . SER A 1 102 ? -3.462 -0.229 20.452 1.00 78.88 102 SER A N 1
ATOM 789 C CA . SER A 1 102 ? -3.524 1.063 19.765 1.00 78.88 102 SER A CA 1
ATOM 790 C C . SER A 1 102 ? -2.143 1.710 19.626 1.00 78.88 102 SER A C 1
ATOM 792 O O . SER A 1 102 ? -1.833 2.242 18.562 1.00 78.88 102 SER A O 1
ATOM 794 N N . GLY A 1 103 ? -1.305 1.654 20.666 1.00 86.44 103 GLY A N 1
ATOM 795 C CA . GLY A 1 103 ? 0.066 2.168 20.615 1.00 86.44 103 GLY A CA 1
ATOM 796 C C . GLY A 1 103 ? 0.953 1.402 19.629 1.00 86.44 103 GLY A C 1
ATOM 797 O O . GLY A 1 103 ? 1.701 2.012 18.867 1.00 86.44 103 GLY A O 1
ATOM 798 N N . GLU A 1 104 ? 0.834 0.073 19.581 1.00 88.94 104 GLU A N 1
ATOM 799 C CA . GLU A 1 104 ? 1.550 -0.761 18.606 1.00 88.94 104 GLU A CA 1
ATOM 800 C C . GLU A 1 104 ? 1.099 -0.493 17.166 1.00 88.94 104 GLU A C 1
ATOM 802 O O . GLU A 1 104 ? 1.937 -0.401 16.266 1.00 88.94 104 GLU A O 1
ATOM 807 N N . ILE A 1 105 ? -0.212 -0.345 16.940 1.00 81.69 105 ILE A N 1
ATOM 808 C CA . ILE A 1 105 ? -0.771 0.021 15.632 1.00 81.69 105 ILE A CA 1
ATOM 809 C C . ILE A 1 105 ? -0.231 1.382 15.196 1.00 81.69 105 ILE A C 1
ATOM 811 O O . ILE A 1 105 ? 0.226 1.515 14.061 1.00 81.69 105 ILE A O 1
ATOM 815 N N . GLN A 1 106 ? -0.230 2.372 16.092 1.00 83.25 106 GLN A N 1
ATOM 816 C CA . GLN A 1 106 ? 0.295 3.702 15.797 1.00 83.25 106 GLN A CA 1
ATOM 817 C C . GLN A 1 106 ? 1.789 3.650 15.448 1.00 83.25 106 GLN A C 1
ATOM 819 O O . GLN A 1 106 ? 2.183 4.150 14.399 1.00 83.25 106 GLN A O 1
ATOM 824 N N . SER A 1 107 ? 2.607 2.958 16.249 1.00 89.75 107 SER A N 1
ATOM 825 C CA . SER A 1 107 ? 4.043 2.815 15.977 1.00 89.75 107 SER A CA 1
ATOM 826 C C . SER A 1 107 ? 4.327 2.116 14.642 1.00 89.75 107 SER A C 1
ATOM 828 O O . SER A 1 107 ? 5.228 2.536 13.918 1.00 89.75 107 SER A O 1
ATOM 830 N N . LYS A 1 108 ? 3.575 1.060 14.298 1.00 88.56 108 LYS A N 1
ATOM 831 C CA . LYS A 1 108 ? 3.713 0.373 13.002 1.00 88.56 108 LYS A CA 1
ATOM 832 C C . LYS A 1 108 ? 3.261 1.258 11.843 1.00 88.56 108 LYS A C 1
ATOM 834 O O . LYS A 1 108 ? 3.885 1.230 10.787 1.00 88.56 108 LYS A O 1
ATOM 839 N N . SER A 1 109 ? 2.201 2.042 12.032 1.00 81.00 109 SER A N 1
ATOM 840 C CA . SER A 1 109 ? 1.735 3.013 11.039 1.00 81.00 109 SER A CA 1
ATOM 841 C C . SER A 1 109 ? 2.807 4.065 10.755 1.00 81.00 109 SER A C 1
ATOM 843 O O . SER A 1 109 ? 3.124 4.310 9.592 1.00 81.00 109 SER A O 1
ATOM 845 N N . ASP A 1 110 ? 3.423 4.627 11.796 1.00 87.62 110 ASP A N 1
ATOM 846 C CA . ASP A 1 110 ? 4.499 5.613 11.653 1.00 87.62 110 ASP A CA 1
ATOM 847 C C . ASP A 1 110 ? 5.725 5.010 10.945 1.00 87.62 110 ASP A C 1
ATOM 849 O O . ASP A 1 110 ? 6.288 5.626 10.038 1.00 87.62 110 ASP A O 1
ATOM 853 N N . GLU A 1 111 ? 6.104 3.769 11.274 1.00 90.56 111 GLU A N 1
ATOM 854 C CA . GLU A 1 111 ? 7.192 3.059 10.587 1.00 90.56 111 GLU A CA 1
ATOM 855 C C . GLU A 1 111 ? 6.896 2.856 9.089 1.00 90.56 111 GLU A C 1
ATOM 857 O O . GLU A 1 111 ? 7.779 3.038 8.246 1.00 90.56 111 GLU A O 1
ATOM 862 N N . VAL A 1 112 ? 5.653 2.506 8.736 1.00 87.88 112 VAL A N 1
ATOM 863 C CA . VAL A 1 112 ? 5.218 2.362 7.337 1.00 87.88 112 VAL A CA 1
ATOM 864 C C . VAL A 1 112 ? 5.284 3.700 6.599 1.00 87.88 112 VAL A C 1
ATOM 866 O O . VAL A 1 112 ? 5.765 3.733 5.465 1.00 87.88 112 VAL A O 1
ATOM 869 N N . VAL A 1 113 ? 4.862 4.799 7.231 1.00 86.81 113 VAL A N 1
ATOM 870 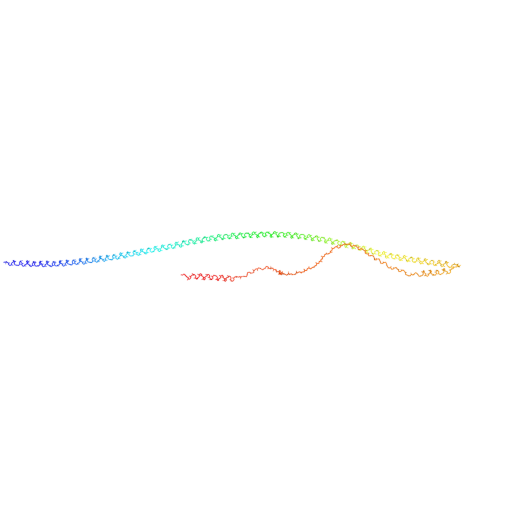C CA . VAL A 1 113 ? 4.948 6.147 6.646 1.00 86.81 113 VAL A CA 1
ATOM 871 C C . VAL A 1 113 ? 6.407 6.532 6.384 1.00 86.81 113 VAL A C 1
ATOM 873 O O . VAL A 1 113 ? 6.733 6.923 5.263 1.00 86.81 113 VAL A O 1
ATOM 876 N N . ILE A 1 114 ? 7.305 6.332 7.354 1.00 91.56 114 ILE A N 1
ATOM 877 C CA . ILE A 1 114 ? 8.742 6.626 7.199 1.00 91.56 114 ILE A CA 1
ATOM 878 C C . ILE A 1 114 ? 9.355 5.797 6.059 1.00 91.56 114 ILE A C 1
ATOM 880 O O . ILE A 1 114 ? 10.074 6.336 5.213 1.00 91.56 114 ILE A O 1
ATOM 884 N N . LYS A 1 115 ? 9.044 4.495 5.982 1.00 90.31 115 LYS A N 1
ATOM 885 C CA . LYS A 1 115 ? 9.515 3.631 4.884 1.00 90.31 115 LYS A CA 1
ATOM 886 C C . LYS A 1 115 ? 8.996 4.100 3.525 1.00 90.31 115 LYS A C 1
ATOM 888 O O . LYS A 1 115 ? 9.755 4.113 2.558 1.00 90.31 115 LYS A O 1
ATOM 893 N N . ALA A 1 116 ? 7.732 4.514 3.440 1.00 84.69 116 ALA A N 1
ATOM 894 C CA . ALA A 1 116 ? 7.156 5.041 2.206 1.00 84.69 116 ALA A CA 1
ATOM 895 C C . ALA A 1 116 ? 7.838 6.349 1.761 1.00 84.69 116 ALA A C 1
ATOM 897 O O . ALA A 1 116 ? 8.132 6.517 0.574 1.00 84.69 116 ALA A O 1
ATOM 898 N N . GLU A 1 117 ? 8.151 7.254 2.694 1.00 89.31 117 GLU A N 1
ATOM 899 C CA . GLU A 1 117 ? 8.904 8.480 2.402 1.00 89.31 117 GLU A CA 1
ATOM 900 C C . GLU A 1 117 ? 10.329 8.191 1.917 1.00 89.31 117 GLU A C 1
ATOM 902 O O . GLU A 1 117 ? 10.800 8.825 0.966 1.00 89.31 117 GLU A O 1
ATOM 907 N N . GLN A 1 118 ? 11.001 7.204 2.513 1.00 90.75 118 GLN A N 1
ATOM 908 C CA . GLN A 1 118 ? 12.329 6.781 2.076 1.00 90.75 118 GLN A CA 1
ATOM 909 C C . GLN A 1 118 ? 12.299 6.204 0.654 1.00 90.75 118 GLN A C 1
ATOM 911 O O . GLN A 1 118 ? 13.067 6.654 -0.198 1.00 90.75 118 GLN A O 1
ATOM 916 N N . ILE A 1 119 ? 11.365 5.292 0.361 1.00 87.31 119 ILE A N 1
ATOM 917 C CA . ILE A 1 119 ? 11.187 4.718 -0.984 1.00 87.31 119 ILE A CA 1
ATOM 918 C C . ILE A 1 119 ? 10.899 5.819 -2.009 1.00 87.31 119 ILE A C 1
ATOM 920 O O . ILE A 1 119 ? 11.463 5.809 -3.106 1.00 87.31 119 ILE A O 1
ATOM 924 N N . LYS A 1 120 ? 10.057 6.802 -1.662 1.00 87.00 120 LYS A N 1
ATOM 925 C CA . LYS A 1 120 ? 9.790 7.964 -2.519 1.00 87.00 120 LYS A CA 1
ATOM 926 C C . LYS A 1 120 ? 11.079 8.727 -2.827 1.00 87.00 120 LYS A C 1
ATOM 928 O O . LYS A 1 120 ? 11.326 9.042 -3.989 1.00 87.00 120 LYS A O 1
ATOM 933 N N . LYS A 1 121 ? 11.897 9.019 -1.812 1.00 90.44 121 LYS A N 1
ATOM 934 C CA . LYS A 1 121 ? 13.160 9.753 -1.974 1.00 90.44 121 LYS A CA 1
ATOM 935 C C . LYS A 1 121 ? 14.159 8.986 -2.844 1.00 90.44 121 LYS A C 1
ATOM 937 O O . LYS A 1 121 ? 14.764 9.580 -3.731 1.00 90.44 121 LYS A O 1
ATOM 942 N N . GLU A 1 122 ? 14.295 7.680 -2.629 1.00 89.31 122 GLU A N 1
ATOM 943 C CA . GLU A 1 122 ? 15.161 6.809 -3.433 1.00 89.31 122 GLU A CA 1
ATOM 944 C C . GLU A 1 122 ? 14.682 6.733 -4.889 1.00 89.31 122 GLU A C 1
ATOM 946 O O . GLU A 1 122 ? 15.469 6.944 -5.811 1.00 89.31 122 GLU A O 1
ATOM 951 N N . THR A 1 123 ? 13.379 6.537 -5.106 1.00 83.31 123 THR A N 1
ATOM 952 C CA . THR A 1 123 ? 12.775 6.491 -6.449 1.00 83.31 123 THR A CA 1
ATOM 953 C C . THR A 1 123 ? 12.952 7.817 -7.189 1.00 83.31 123 THR A C 1
ATOM 955 O O . THR A 1 123 ? 13.296 7.819 -8.372 1.00 83.31 123 THR A O 1
ATOM 958 N N . MET A 1 124 ? 12.771 8.952 -6.502 1.00 84.75 124 MET A N 1
ATOM 959 C CA . MET A 1 124 ? 13.044 10.274 -7.074 1.00 84.75 124 MET A CA 1
ATOM 960 C C . MET A 1 124 ? 14.520 10.432 -7.447 1.00 84.75 124 MET A C 1
ATOM 962 O O . MET A 1 124 ? 14.804 10.881 -8.552 1.00 84.75 124 MET A O 1
ATOM 966 N N . GLY A 1 125 ? 15.450 10.002 -6.589 1.00 88.81 125 GLY A N 1
ATOM 967 C CA . GLY A 1 125 ? 16.884 10.053 -6.888 1.00 88.81 125 GLY A CA 1
ATOM 968 C C . GLY A 1 125 ? 17.271 9.223 -8.118 1.00 88.81 125 GLY A C 1
ATOM 969 O O . GLY A 1 125 ? 18.027 9.692 -8.969 1.00 88.81 125 GLY A O 1
ATOM 970 N N . VAL A 1 126 ? 16.708 8.018 -8.264 1.00 83.88 126 VAL A N 1
ATOM 971 C CA . VAL A 1 126 ? 16.914 7.171 -9.453 1.00 83.88 126 VAL A CA 1
ATOM 972 C C . VAL A 1 126 ? 16.346 7.838 -10.709 1.00 83.88 126 VAL A C 1
ATOM 974 O O . VAL A 1 126 ? 17.022 7.882 -11.739 1.00 83.88 126 VAL A O 1
ATOM 977 N N . ALA A 1 127 ? 15.136 8.398 -10.630 1.00 79.69 127 ALA A N 1
ATOM 978 C CA . ALA A 1 127 ? 14.512 9.096 -11.751 1.00 79.69 127 ALA A CA 1
ATOM 979 C C . ALA A 1 127 ? 15.312 10.342 -12.171 1.00 79.69 127 ALA A C 1
ATOM 981 O O . ALA A 1 127 ? 15.573 10.531 -13.358 1.00 79.69 127 ALA A O 1
ATOM 982 N N . GLU A 1 128 ? 15.756 11.163 -11.217 1.00 88.94 128 GLU A N 1
ATOM 983 C CA . GLU A 1 128 ? 16.590 12.343 -11.476 1.00 88.94 128 GLU A CA 1
ATOM 984 C C . GLU A 1 128 ? 17.931 11.962 -12.117 1.00 88.94 128 GLU A C 1
ATOM 986 O O . GLU A 1 128 ? 18.333 12.581 -13.106 1.00 88.94 128 GLU A O 1
ATOM 991 N N . SER A 1 129 ? 18.591 10.909 -11.619 1.00 87.38 129 SER A N 1
ATOM 992 C CA . SER A 1 129 ? 19.834 10.390 -12.203 1.00 87.38 129 SER A CA 1
ATOM 993 C C . SER A 1 129 ? 19.627 9.906 -13.641 1.00 87.38 129 SER A C 1
ATOM 995 O O . SER A 1 129 ? 20.402 10.259 -14.529 1.00 87.38 129 SER A O 1
ATOM 997 N N . SER A 1 130 ? 18.552 9.155 -13.898 1.00 79.88 130 SER A N 1
ATOM 998 C CA . SER A 1 130 ? 18.215 8.657 -15.237 1.00 79.88 130 SER A CA 1
ATOM 999 C C . SER A 1 130 ? 17.890 9.793 -16.217 1.00 79.88 130 SER A C 1
ATOM 1001 O O . SER A 1 130 ? 18.347 9.778 -17.364 1.00 79.88 130 SER A O 1
ATOM 1003 N N . ILE A 1 131 ? 17.168 10.826 -15.766 1.00 84.44 131 ILE A N 1
ATOM 1004 C CA . ILE A 1 131 ? 16.903 12.034 -16.563 1.00 84.44 131 ILE A CA 1
ATOM 1005 C C . ILE A 1 131 ? 18.213 12.764 -16.881 1.00 84.44 131 ILE A C 1
ATOM 1007 O O . ILE A 1 131 ? 18.407 13.202 -18.016 1.00 84.44 131 ILE A O 1
ATOM 1011 N N . ALA A 1 132 ? 19.117 12.902 -15.908 1.00 88.88 132 ALA A N 1
ATOM 1012 C CA . ALA A 1 132 ? 20.405 13.558 -16.112 1.00 88.88 132 ALA A CA 1
ATOM 1013 C C . ALA A 1 132 ? 21.290 12.797 -17.114 1.00 88.88 132 ALA A C 1
ATOM 1015 O O . ALA A 1 132 ? 21.909 13.417 -17.979 1.00 88.88 132 ALA A O 1
ATOM 1016 N N . GLU A 1 133 ? 21.328 11.467 -17.037 1.00 84.06 133 GLU A N 1
ATOM 1017 C CA . GLU A 1 133 ? 22.065 10.620 -17.980 1.00 84.06 133 GLU A CA 1
ATOM 1018 C C . GLU A 1 133 ? 21.458 10.664 -19.388 1.00 84.06 133 GLU A C 1
ATOM 1020 O O . GLU A 1 133 ? 22.181 10.850 -20.368 1.00 84.06 133 GLU A O 1
ATOM 1025 N N . SER A 1 134 ? 20.127 10.623 -19.490 1.00 79.50 134 SER A N 1
ATOM 1026 C CA . SER A 1 134 ? 19.415 10.767 -20.766 1.00 79.50 134 SER A CA 1
ATOM 1027 C C . SER A 1 134 ? 19.693 12.121 -21.423 1.00 79.50 134 SER A C 1
ATOM 1029 O O . SER A 1 134 ? 19.939 12.181 -22.626 1.00 79.50 134 SER A O 1
ATOM 1031 N N . LYS A 1 135 ? 19.720 13.213 -20.643 1.00 89.25 135 LYS A N 1
ATOM 1032 C CA . LYS A 1 135 ? 20.102 14.544 -21.146 1.00 89.25 135 LYS A CA 1
ATOM 1033 C C . LYS A 1 135 ? 21.527 14.553 -21.698 1.00 89.25 135 LYS A C 1
ATOM 1035 O O . LYS A 1 135 ? 21.722 15.000 -22.820 1.00 89.25 135 LYS A O 1
ATOM 1040 N N . LYS A 1 136 ? 22.497 13.978 -20.975 1.00 88.00 136 LYS A N 1
ATOM 1041 C CA . LYS A 1 136 ? 23.885 13.858 -21.462 1.00 88.00 136 LYS A CA 1
ATOM 1042 C C . LYS A 1 136 ? 23.977 13.064 -22.768 1.00 88.00 136 LYS A C 1
ATOM 1044 O O . LYS A 1 136 ? 24.744 13.435 -23.651 1.00 88.00 136 LYS A O 1
ATOM 1049 N N . ALA A 1 137 ? 23.212 11.980 -22.898 1.00 77.50 137 ALA A N 1
ATOM 1050 C CA . ALA A 1 137 ? 23.173 11.191 -24.126 1.00 77.50 137 ALA A CA 1
ATOM 1051 C C . ALA A 1 137 ? 22.605 12.000 -25.305 1.00 77.50 137 ALA A C 1
ATOM 1053 O O . ALA A 1 137 ? 23.177 11.971 -26.394 1.00 77.50 137 ALA A O 1
ATOM 1054 N N . LEU A 1 138 ? 21.530 12.764 -25.082 1.00 81.00 138 LEU A N 1
ATOM 1055 C CA . LEU A 1 138 ? 20.961 13.659 -26.093 1.00 81.00 138 LEU A CA 1
ATOM 1056 C C . LEU A 1 138 ? 21.943 14.764 -26.504 1.00 81.00 138 LEU A C 1
ATOM 1058 O O . LEU A 1 138 ? 22.092 15.015 -27.698 1.00 81.00 138 LEU A O 1
ATOM 1062 N N . ASP A 1 139 ? 22.661 15.362 -25.551 1.00 87.81 139 ASP A N 1
ATOM 1063 C CA . ASP A 1 139 ? 23.688 16.370 -25.840 1.00 87.81 139 ASP A CA 1
ATOM 1064 C C . ASP A 1 139 ? 24.823 15.778 -26.697 1.00 87.81 139 ASP A C 1
ATOM 1066 O O . ASP A 1 139 ? 25.248 16.386 -27.680 1.00 87.81 139 ASP A O 1
ATOM 1070 N N . MET A 1 140 ? 25.275 14.554 -26.391 1.00 82.12 140 MET A N 1
ATOM 1071 C CA . MET A 1 140 ? 26.273 13.851 -27.209 1.00 82.12 140 MET A CA 1
ATOM 1072 C C . MET A 1 140 ? 25.765 13.543 -28.619 1.00 82.12 140 MET A C 1
ATOM 1074 O O . MET A 1 140 ? 26.512 13.710 -29.582 1.00 82.12 140 MET A O 1
ATOM 1078 N N . ILE A 1 141 ? 24.505 13.122 -28.763 1.00 80.31 141 ILE A N 1
ATOM 1079 C CA . ILE A 1 141 ? 23.882 12.913 -30.079 1.00 80.31 141 ILE A CA 1
ATOM 1080 C C . ILE A 1 141 ? 23.857 14.227 -30.867 1.00 80.31 141 ILE A C 1
ATOM 1082 O O . ILE A 1 141 ? 24.185 14.220 -32.053 1.00 80.31 141 ILE A O 1
ATOM 1086 N N . GLY A 1 142 ? 23.540 15.348 -30.210 1.00 85.50 142 GLY A N 1
ATOM 1087 C CA . GLY A 1 142 ? 23.619 16.684 -30.803 1.00 85.50 142 GLY A CA 1
ATOM 1088 C C . GLY A 1 142 ? 25.017 16.992 -31.343 1.00 85.50 142 GLY A C 1
ATOM 1089 O O . GLY A 1 142 ? 25.166 17.292 -32.525 1.00 85.50 142 GLY A O 1
ATOM 1090 N N . LEU A 1 143 ? 26.056 16.802 -30.522 1.00 89.06 143 LEU A N 1
ATOM 1091 C CA . LEU A 1 143 ? 27.453 17.020 -30.926 1.00 89.06 143 LEU A CA 1
ATOM 1092 C C . LEU A 1 143 ? 27.891 16.119 -32.091 1.00 89.06 143 LEU A C 1
ATOM 1094 O O . LEU A 1 143 ? 28.588 16.574 -32.999 1.00 89.06 143 LEU A O 1
ATOM 1098 N N . ILE A 1 144 ? 27.491 14.843 -32.085 1.00 78.50 144 ILE A N 1
ATOM 1099 C CA . ILE A 1 144 ? 27.797 13.902 -33.172 1.00 78.50 144 ILE A CA 1
ATOM 1100 C C . ILE A 1 144 ? 27.091 14.332 -34.459 1.00 78.50 144 ILE A C 1
ATOM 1102 O O . ILE A 1 144 ? 27.717 14.326 -35.518 1.00 78.50 144 ILE A O 1
ATOM 1106 N N . SER A 1 145 ? 25.817 14.722 -34.374 1.00 82.44 145 SER A N 1
ATOM 1107 C CA . SER A 1 145 ? 25.032 15.200 -35.515 1.00 82.44 145 SER A CA 1
ATOM 1108 C C . SER A 1 145 ? 25.652 16.453 -36.132 1.00 82.44 145 SER A C 1
ATOM 1110 O O . SER A 1 145 ? 25.855 16.506 -37.346 1.00 82.44 145 SER A O 1
ATOM 1112 N N . ASP A 1 146 ? 26.024 17.432 -35.306 1.00 90.25 146 ASP A N 1
ATOM 1113 C CA . ASP A 1 146 ? 26.675 18.659 -35.767 1.00 90.25 146 ASP A CA 1
ATOM 1114 C C . ASP A 1 146 ? 28.047 18.365 -36.391 1.00 90.25 146 ASP A C 1
ATOM 1116 O O . ASP A 1 146 ? 28.359 18.860 -37.475 1.00 90.25 146 ASP A O 1
ATOM 1120 N N . SER A 1 147 ? 28.846 17.486 -35.774 1.00 88.38 147 SER A N 1
ATOM 1121 C CA . SER A 1 147 ? 30.137 17.062 -36.330 1.00 88.38 147 SER A CA 1
ATOM 1122 C C . SER A 1 147 ? 29.985 16.322 -37.663 1.00 88.38 147 SER A C 1
ATOM 1124 O O . SER A 1 147 ? 30.748 16.568 -38.600 1.00 88.38 147 SER A O 1
ATOM 1126 N N . ALA A 1 148 ? 28.997 15.432 -37.778 1.00 75.75 148 ALA A N 1
ATOM 1127 C CA . ALA A 1 148 ? 28.702 14.716 -39.013 1.00 75.75 148 ALA A CA 1
ATOM 1128 C C . ALA A 1 148 ? 28.270 15.681 -40.122 1.00 75.75 148 ALA A C 1
ATOM 1130 O O . ALA A 1 148 ? 28.745 15.556 -41.250 1.00 75.75 148 ALA A O 1
ATOM 1131 N N . LYS A 1 149 ? 27.436 16.675 -39.796 1.00 87.50 149 LYS A N 1
ATOM 1132 C CA . LYS A 1 149 ? 27.017 17.717 -40.736 1.00 87.50 149 LYS A CA 1
ATOM 1133 C C . LYS A 1 149 ? 28.215 18.489 -41.290 1.00 87.50 149 LYS A C 1
ATOM 1135 O O . LYS A 1 149 ? 28.346 18.578 -42.506 1.00 87.50 149 LYS A O 1
ATOM 1140 N N . VAL A 1 150 ? 29.120 18.955 -40.424 1.00 93.56 150 VAL A N 1
ATOM 1141 C CA . VAL A 1 150 ? 30.345 19.661 -40.847 1.00 93.56 150 VAL A CA 1
ATOM 1142 C C . VAL A 1 150 ? 31.206 18.780 -41.758 1.00 93.56 150 VAL A C 1
ATOM 1144 O O . VAL A 1 150 ? 31.618 19.224 -42.824 1.00 93.56 150 VAL A O 1
ATOM 1147 N N . LYS A 1 151 ? 31.420 17.505 -41.407 1.00 83.06 151 LYS A N 1
ATOM 1148 C CA . LYS A 1 151 ? 32.205 16.575 -42.242 1.00 83.06 151 LYS A CA 1
ATOM 1149 C C . LYS A 1 151 ? 31.565 16.303 -43.603 1.00 83.06 151 LYS A C 1
ATOM 1151 O O . LYS A 1 151 ? 32.278 16.165 -44.595 1.00 83.06 151 LYS A O 1
ATOM 1156 N N . ILE A 1 152 ? 30.236 16.204 -43.662 1.00 81.25 152 ILE A N 1
ATOM 1157 C CA . ILE A 1 152 ? 29.508 16.050 -44.927 1.00 81.25 152 ILE A CA 1
ATOM 1158 C C . ILE A 1 152 ? 29.667 17.315 -45.774 1.00 81.25 152 ILE A C 1
ATOM 1160 O O . ILE A 1 152 ? 29.956 17.203 -46.962 1.00 81.25 152 ILE A O 1
ATOM 1164 N N . GLU A 1 153 ? 29.532 18.504 -45.183 1.00 90.56 153 GLU A N 1
ATOM 1165 C CA . GLU A 1 153 ? 29.747 19.779 -45.880 1.00 90.56 153 GLU A CA 1
ATOM 1166 C C . GLU A 1 153 ? 31.184 19.895 -46.424 1.00 90.56 153 GLU A C 1
ATOM 1168 O O . GLU A 1 153 ? 31.372 20.236 -47.593 1.00 90.56 153 GLU A O 1
ATOM 1173 N N . GLU A 1 154 ? 32.197 19.530 -45.631 1.00 90.50 154 GLU A N 1
ATOM 1174 C CA . GLU A 1 154 ? 33.600 19.467 -46.067 1.00 90.50 154 GLU A CA 1
ATOM 1175 C C . GLU A 1 154 ? 33.808 18.476 -47.220 1.00 90.50 154 GLU A C 1
ATOM 1177 O O . GLU A 1 154 ? 34.448 18.809 -48.220 1.00 90.50 154 GLU A O 1
ATOM 1182 N N . TRP A 1 155 ? 33.244 17.267 -47.124 1.00 86.12 155 TRP A N 1
ATOM 1183 C CA . TRP A 1 155 ? 33.348 16.254 -48.175 1.00 86.12 155 TRP A CA 1
ATOM 1184 C C . TRP A 1 155 ? 32.683 16.710 -49.478 1.00 86.12 155 TRP A C 1
ATOM 1186 O O . TRP A 1 155 ? 33.279 16.581 -50.549 1.00 86.12 155 TRP A O 1
ATOM 1196 N N . VAL A 1 156 ? 31.481 17.292 -49.394 1.00 87.81 156 VAL A N 1
ATOM 1197 C CA . VAL A 1 156 ? 30.762 17.841 -50.554 1.00 87.81 156 VAL A CA 1
ATOM 1198 C C . VAL A 1 156 ? 31.578 18.953 -51.211 1.00 87.81 156 VAL A C 1
ATOM 1200 O O . VAL A 1 156 ? 31.723 18.955 -52.435 1.00 87.81 156 VAL A O 1
ATOM 1203 N N . ASN A 1 157 ? 32.157 19.862 -50.422 1.00 93.00 157 ASN A N 1
ATOM 1204 C CA . ASN A 1 157 ? 32.993 20.943 -50.942 1.00 93.00 157 ASN A CA 1
ATOM 1205 C C . ASN A 1 157 ? 34.259 20.409 -51.632 1.00 93.00 157 ASN A C 1
ATOM 1207 O O . ASN A 1 157 ? 34.526 20.781 -52.775 1.00 93.00 157 ASN A O 1
ATOM 1211 N N . ASN A 1 158 ? 34.982 19.476 -51.003 1.00 90.00 158 ASN A N 1
ATOM 1212 C CA . ASN A 1 158 ? 36.177 18.853 -51.586 1.00 90.00 158 ASN A CA 1
ATOM 1213 C C . ASN A 1 158 ? 35.861 18.060 -52.863 1.00 90.00 158 ASN A C 1
ATOM 1215 O O . ASN A 1 158 ? 36.616 18.107 -53.840 1.00 90.00 158 ASN A O 1
ATOM 1219 N N . SER A 1 159 ? 34.738 17.338 -52.881 1.00 84.06 159 SER A N 1
ATOM 1220 C CA . SER A 1 159 ? 34.281 16.607 -54.064 1.00 84.06 159 SER A CA 1
ATOM 1221 C C . SER A 1 159 ? 33.943 17.570 -55.197 1.00 84.06 159 SER A C 1
ATOM 1223 O O . SER A 1 159 ? 34.341 17.339 -56.337 1.00 84.06 159 SER A O 1
ATOM 1225 N N . ARG A 1 160 ? 33.241 18.668 -54.897 1.00 91.50 160 ARG A N 1
ATOM 1226 C CA . ARG A 1 160 ? 32.894 19.693 -55.885 1.00 91.50 160 ARG A CA 1
ATOM 1227 C C . ARG A 1 160 ? 34.137 20.355 -56.472 1.00 91.50 160 ARG A C 1
ATOM 1229 O O . ARG A 1 160 ? 34.207 20.529 -57.685 1.00 91.50 160 ARG A O 1
ATOM 1236 N N . GLU A 1 161 ? 35.122 20.687 -55.642 1.00 91.94 161 GLU A N 1
ATOM 1237 C CA . GLU A 1 161 ? 36.393 21.245 -56.107 1.00 91.94 161 GLU A CA 1
ATOM 1238 C C . GLU A 1 161 ? 37.157 20.248 -56.992 1.00 91.94 161 GLU A C 1
ATOM 1240 O O . GLU A 1 161 ? 37.650 20.612 -58.060 1.00 91.94 161 GLU A O 1
ATOM 1245 N N . SER A 1 162 ? 37.204 18.974 -56.595 1.00 87.88 162 SER A N 1
ATOM 1246 C CA . SER A 1 162 ? 37.862 17.916 -57.373 1.00 87.88 162 SER A CA 1
ATOM 1247 C C . SER A 1 162 ? 37.199 17.705 -58.738 1.00 87.88 162 SER A C 1
ATOM 1249 O O . SER A 1 162 ? 37.904 17.585 -59.740 1.00 87.88 162 SER A O 1
ATOM 1251 N N . ILE A 1 163 ? 35.861 17.716 -58.794 1.00 88.44 163 ILE A N 1
ATOM 1252 C CA . ILE A 1 163 ? 35.097 17.650 -60.049 1.00 88.44 163 ILE A CA 1
ATOM 1253 C C . ILE A 1 163 ? 35.397 18.875 -60.915 1.00 88.44 163 ILE A C 1
ATOM 1255 O O . ILE A 1 163 ? 35.752 18.711 -62.076 1.00 88.44 163 ILE A O 1
ATOM 1259 N N . SER A 1 164 ? 35.354 20.085 -60.347 1.00 93.31 164 SER A N 1
ATOM 1260 C CA . SER A 1 164 ? 35.640 21.319 -61.091 1.00 93.31 164 SER A CA 1
ATOM 1261 C C . SER A 1 164 ? 37.047 21.315 -61.700 1.00 93.31 164 SER A C 1
ATOM 1263 O O . SER A 1 164 ? 37.216 21.707 -62.853 1.00 93.31 164 SER A O 1
ATOM 1265 N N . ARG A 1 165 ? 38.060 20.836 -60.962 1.00 92.19 165 ARG A N 1
ATOM 1266 C CA . ARG A 1 165 ? 39.431 20.687 -61.484 1.00 92.19 165 ARG A CA 1
ATOM 1267 C C . ARG A 1 165 ? 39.518 19.618 -62.574 1.00 92.19 165 ARG A C 1
ATOM 1269 O O . ARG A 1 165 ? 40.242 19.793 -63.551 1.00 92.19 165 ARG A O 1
ATOM 1276 N N . ALA A 1 166 ? 38.804 18.503 -62.420 1.00 87.69 166 ALA A N 1
ATOM 1277 C CA . ALA A 1 166 ? 38.761 17.450 -63.432 1.00 87.69 166 ALA A CA 1
ATOM 1278 C C . ALA A 1 166 ? 38.099 17.940 -64.732 1.00 87.69 166 ALA A C 1
ATOM 1280 O O . ALA A 1 166 ? 38.618 17.671 -65.815 1.00 87.69 166 ALA A O 1
ATOM 1281 N N . GLU A 1 167 ? 37.008 18.699 -64.628 1.00 91.00 167 GLU A N 1
ATOM 1282 C CA . GLU A 1 167 ? 36.330 19.336 -65.761 1.00 91.00 167 GLU A CA 1
ATOM 1283 C C . GLU A 1 167 ? 37.238 20.349 -66.468 1.00 91.00 167 GLU A C 1
ATOM 1285 O O . GLU A 1 167 ? 37.356 20.320 -67.694 1.00 91.00 167 GLU A O 1
ATOM 1290 N N . GLU A 1 168 ? 37.943 21.199 -65.716 1.00 92.12 168 GLU A N 1
ATOM 1291 C CA . GLU A 1 168 ? 38.912 22.149 -66.275 1.00 92.12 168 GLU A CA 1
ATOM 1292 C C . GLU A 1 168 ? 40.041 21.430 -67.032 1.00 92.12 168 GLU A C 1
ATOM 1294 O O . GLU A 1 168 ? 40.355 21.780 -68.175 1.00 92.12 168 GLU A O 1
ATOM 1299 N N . ASN A 1 169 ? 40.603 20.372 -66.440 1.00 89.94 169 ASN A N 1
ATOM 1300 C CA . ASN A 1 169 ? 41.634 19.554 -67.075 1.00 89.94 169 ASN A CA 1
ATOM 1301 C C . ASN A 1 169 ? 41.120 18.867 -68.348 1.00 89.94 169 ASN A C 1
ATOM 1303 O O . ASN A 1 169 ? 41.827 18.850 -69.357 1.00 89.94 169 ASN A O 1
ATOM 1307 N N . ALA A 1 170 ? 39.894 18.335 -68.331 1.00 87.69 170 ALA A N 1
ATOM 1308 C CA . ALA A 1 170 ? 39.276 17.701 -69.493 1.00 87.69 170 ALA A CA 1
ATOM 1309 C C . ALA A 1 170 ? 39.057 18.704 -70.636 1.00 87.69 170 ALA A C 1
ATOM 1311 O O . ALA A 1 170 ? 39.412 18.420 -71.781 1.00 87.69 170 ALA A O 1
ATOM 1312 N N . LEU A 1 171 ? 38.550 19.903 -70.329 1.00 92.25 171 LEU A N 1
ATOM 1313 C CA . LEU A 1 171 ? 38.384 20.983 -71.306 1.00 92.25 171 LEU A CA 1
ATOM 1314 C C . LEU A 1 171 ? 39.731 21.450 -71.874 1.00 92.25 171 LEU A C 1
ATOM 1316 O O . LEU A 1 171 ? 39.846 21.696 -73.077 1.00 92.25 171 LEU A O 1
ATOM 1320 N N . SER A 1 172 ? 40.761 21.562 -71.033 1.00 90.94 172 SER A N 1
ATOM 1321 C CA . SER A 1 172 ? 42.117 21.922 -71.460 1.00 90.94 172 SER A CA 1
ATOM 1322 C C . SER A 1 172 ? 42.722 20.861 -72.388 1.00 90.94 172 SER A C 1
ATOM 1324 O O . SER A 1 172 ? 43.200 21.186 -73.479 1.00 90.94 172 SER A O 1
ATOM 1326 N N . ALA A 1 173 ? 42.613 19.581 -72.019 1.00 86.19 173 ALA A N 1
ATOM 1327 C CA . ALA A 1 173 ? 43.062 18.458 -72.839 1.00 86.19 173 ALA A CA 1
ATOM 1328 C C . ALA A 1 173 ? 42.315 18.394 -74.180 1.00 86.19 173 ALA A C 1
ATOM 1330 O O . ALA A 1 173 ? 42.942 18.203 -75.221 1.00 86.19 173 ALA A O 1
ATOM 1331 N N . GLN A 1 174 ? 40.999 18.628 -74.182 1.00 88.88 174 GLN A N 1
ATOM 1332 C CA . GLN A 1 174 ? 40.194 18.687 -75.402 1.00 88.88 174 GLN A CA 1
ATOM 1333 C C . GLN A 1 174 ? 40.651 19.821 -76.329 1.00 88.88 174 GLN A C 1
ATOM 1335 O O . GLN A 1 174 ? 40.825 19.598 -77.527 1.00 88.88 174 GLN A O 1
ATOM 1340 N N . LYS A 1 175 ? 40.891 21.026 -75.791 1.00 91.19 175 LYS A N 1
ATOM 1341 C CA . LYS A 1 175 ? 41.420 22.162 -76.568 1.00 91.19 175 LYS A CA 1
ATOM 1342 C C . LYS A 1 175 ? 42.796 21.853 -77.156 1.00 91.19 175 LYS A C 1
ATOM 1344 O O . LYS A 1 175 ? 43.046 22.174 -78.316 1.00 91.19 175 LYS A O 1
ATOM 1349 N N . MET A 1 176 ? 43.675 21.216 -76.382 1.00 87.00 176 MET A N 1
ATOM 1350 C CA . MET A 1 176 ? 45.002 20.812 -76.850 1.00 87.00 176 MET A CA 1
ATOM 1351 C C . MET A 1 176 ? 44.911 19.752 -77.954 1.00 87.00 176 MET A C 1
ATOM 1353 O O . MET A 1 176 ? 45.564 19.899 -78.983 1.00 87.00 176 MET A O 1
ATOM 1357 N N . ALA A 1 177 ? 44.060 18.737 -77.788 1.00 84.12 177 ALA A N 1
ATOM 1358 C CA . ALA A 1 177 ? 43.826 17.710 -78.799 1.00 84.12 177 ALA A CA 1
ATOM 1359 C C . ALA A 1 177 ? 43.263 18.305 -80.100 1.00 84.12 177 ALA A C 1
ATOM 1361 O O . ALA A 1 177 ? 43.761 17.988 -81.177 1.00 84.12 177 ALA A O 1
ATOM 1362 N N . ALA A 1 178 ? 42.292 19.221 -80.007 1.00 88.69 178 ALA A N 1
ATOM 1363 C CA . ALA A 1 178 ? 41.745 19.926 -81.166 1.00 88.69 178 ALA A CA 1
ATOM 1364 C C . ALA A 1 178 ? 42.815 20.763 -81.888 1.00 88.69 178 ALA A C 1
ATOM 1366 O O . ALA A 1 178 ? 42.883 20.751 -83.117 1.00 88.69 178 ALA A O 1
ATOM 1367 N N . LYS A 1 179 ? 43.692 21.445 -81.136 1.00 89.88 179 LYS A N 1
ATOM 1368 C CA . LYS A 1 179 ? 44.818 22.201 -81.699 1.00 89.88 179 LYS A CA 1
ATOM 1369 C C . LYS A 1 179 ? 45.812 21.287 -82.425 1.00 89.88 179 LYS A C 1
ATOM 1371 O O . LYS A 1 179 ? 46.162 21.571 -83.565 1.00 89.88 179 LYS A O 1
ATOM 1376 N N . VAL A 1 180 ? 46.214 20.175 -81.805 1.00 86.12 180 VAL A N 1
ATOM 1377 C CA . VAL A 1 180 ? 47.120 19.185 -82.418 1.00 86.12 180 VAL A CA 1
ATOM 1378 C C . VAL A 1 180 ? 46.500 18.575 -83.674 1.00 86.12 180 VAL A C 1
ATOM 1380 O O . VAL A 1 180 ? 47.192 18.395 -84.670 1.00 86.12 180 VAL A O 1
ATOM 1383 N N . GLN A 1 181 ? 45.199 18.280 -83.660 1.00 83.81 181 GLN A N 1
ATOM 1384 C CA . GLN A 1 181 ? 44.499 17.746 -84.827 1.00 83.81 181 GLN A CA 1
ATOM 1385 C C . GLN A 1 181 ? 44.486 18.744 -85.993 1.00 83.81 181 GLN A C 1
ATOM 1387 O O . GLN A 1 181 ? 44.681 18.338 -87.138 1.00 83.81 181 GLN A O 1
ATOM 1392 N N . LEU A 1 182 ? 44.296 20.036 -85.708 1.00 88.50 182 LEU A N 1
ATOM 1393 C CA . LEU A 1 182 ? 44.369 21.100 -86.709 1.00 88.50 182 LEU A CA 1
ATOM 1394 C C . LEU A 1 182 ? 45.789 21.211 -87.288 1.00 88.50 182 LEU A C 1
ATOM 1396 O O . LEU A 1 182 ? 45.952 21.149 -88.504 1.00 88.50 182 LEU A O 1
ATOM 1400 N N . GLU A 1 183 ? 46.816 21.286 -86.436 1.00 85.88 183 GLU A N 1
ATOM 1401 C CA . GLU A 1 183 ? 48.226 21.369 -86.859 1.00 85.88 183 GLU A CA 1
ATOM 1402 C C . GLU A 1 183 ? 48.674 20.131 -87.658 1.00 85.88 183 GLU A C 1
ATOM 1404 O O . GLU A 1 183 ? 49.382 20.243 -88.665 1.00 85.88 183 GLU A O 1
ATOM 1409 N N . ALA A 1 184 ? 48.231 18.938 -87.252 1.00 80.75 184 ALA A N 1
ATOM 1410 C CA . ALA A 1 184 ? 48.467 17.701 -87.989 1.00 80.75 184 ALA A CA 1
ATOM 1411 C C . ALA A 1 184 ? 47.770 17.725 -89.356 1.00 80.75 184 ALA A C 1
ATOM 1413 O O . ALA A 1 184 ? 48.387 17.361 -90.356 1.00 80.75 184 ALA A O 1
ATOM 1414 N N . GLY A 1 185 ? 46.522 18.203 -89.419 1.00 84.88 185 GLY A N 1
ATOM 1415 C CA . GLY A 1 185 ? 45.782 18.380 -90.669 1.00 84.88 185 GLY A CA 1
ATOM 1416 C C . GLY A 1 185 ? 46.491 19.321 -91.645 1.00 84.88 185 GLY A C 1
ATOM 1417 O O . GLY A 1 185 ? 46.674 18.969 -92.809 1.00 84.88 185 GLY A O 1
ATOM 1418 N N . GLU A 1 186 ? 46.973 20.474 -91.173 1.00 86.88 186 GLU A N 1
ATOM 1419 C CA . GLU A 1 186 ? 47.763 21.409 -91.989 1.00 86.88 186 GLU A CA 1
ATOM 1420 C C . GLU A 1 186 ? 49.082 20.794 -92.472 1.00 86.88 186 GLU A C 1
ATOM 1422 O O . GLU A 1 186 ? 49.503 21.011 -93.610 1.00 86.88 186 GLU A O 1
ATOM 1427 N N . THR A 1 187 ? 49.751 20.020 -91.615 1.00 81.88 187 THR A N 1
ATOM 1428 C CA . THR A 1 187 ? 51.013 19.353 -91.959 1.00 81.88 187 THR A CA 1
ATOM 1429 C C . THR A 1 187 ? 50.801 18.278 -93.024 1.00 81.88 187 THR A C 1
ATOM 1431 O O . THR A 1 187 ? 51.587 18.199 -93.968 1.00 81.88 187 THR A O 1
ATOM 1434 N N . ILE A 1 188 ? 49.721 17.495 -92.919 1.00 85.00 188 ILE A N 1
ATOM 1435 C CA . ILE A 1 188 ? 49.330 16.507 -93.933 1.00 85.00 188 ILE A CA 1
ATOM 1436 C C . ILE A 1 188 ? 49.033 17.207 -95.260 1.00 85.00 188 ILE A C 1
ATOM 1438 O O . ILE A 1 188 ? 49.598 16.814 -96.275 1.00 85.00 188 ILE A O 1
ATOM 1442 N N . GLN A 1 189 ? 48.250 18.292 -95.258 1.00 86.62 189 GLN A N 1
ATOM 1443 C CA . GLN A 1 189 ? 47.965 19.052 -96.482 1.00 86.62 189 GLN A CA 1
ATOM 1444 C C . GLN A 1 189 ? 49.239 19.593 -97.146 1.00 86.62 189 GLN A C 1
ATOM 1446 O O . GLN A 1 189 ? 49.390 19.501 -98.364 1.00 86.62 189 GLN A O 1
ATOM 1451 N N . LYS A 1 190 ? 50.189 20.122 -96.363 1.00 86.19 190 LYS A N 1
ATOM 1452 C CA . LYS A 1 190 ? 51.494 20.571 -96.882 1.00 86.19 190 LYS A CA 1
ATOM 1453 C C . LYS A 1 190 ? 52.305 19.411 -97.463 1.00 86.19 190 LYS A C 1
ATOM 1455 O O . LYS A 1 190 ? 52.911 19.568 -98.521 1.00 86.19 190 LYS A O 1
ATOM 1460 N N . ALA A 1 191 ? 52.312 18.257 -96.798 1.00 81.38 191 ALA A N 1
ATOM 1461 C CA . ALA A 1 191 ? 52.997 17.061 -97.283 1.00 81.38 191 ALA A CA 1
ATOM 1462 C C . ALA A 1 191 ? 52.369 16.529 -98.585 1.00 81.38 191 ALA A C 1
ATOM 1464 O O . ALA A 1 191 ? 53.096 16.183 -99.514 1.00 81.38 191 ALA A O 1
ATOM 1465 N N . GLU A 1 192 ? 51.038 16.526 -98.691 1.00 85.94 192 GLU A N 1
ATOM 1466 C CA . GLU A 1 192 ? 50.305 16.149 -99.906 1.00 85.94 192 GLU A CA 1
ATOM 1467 C C . GLU A 1 192 ? 50.601 17.106 -101.069 1.00 85.94 192 GLU A C 1
ATOM 1469 O O . GLU A 1 192 ? 50.895 16.656 -102.178 1.00 85.94 192 GLU A O 1
ATOM 1474 N N . GLN A 1 193 ? 50.596 18.421 -100.820 1.00 86.38 193 GLN A N 1
ATOM 1475 C CA . GLN A 1 193 ? 50.971 19.425 -101.821 1.00 86.38 193 GLN A CA 1
ATOM 1476 C C . GLN A 1 193 ? 52.411 19.236 -102.302 1.00 86.38 193 GLN A C 1
ATOM 1478 O O . GLN A 1 193 ? 52.660 19.239 -103.506 1.00 86.38 193 GLN A O 1
ATOM 1483 N N . LEU A 1 194 ? 53.356 19.027 -101.382 1.00 84.19 194 LEU A N 1
ATOM 1484 C CA . LEU A 1 194 ? 54.754 18.783 -101.727 1.00 84.19 194 LEU A CA 1
ATOM 1485 C C . LEU A 1 194 ? 54.924 17.487 -102.529 1.00 84.19 194 LEU A C 1
ATOM 1487 O O . LEU A 1 194 ? 55.683 17.467 -103.498 1.00 84.19 194 LEU A O 1
ATOM 1491 N N . SER A 1 195 ? 54.210 16.421 -102.157 1.00 83.19 195 SER A N 1
ATOM 1492 C CA . SER A 1 195 ? 54.211 15.153 -102.893 1.00 83.19 195 SER A CA 1
ATOM 1493 C C . SER A 1 195 ? 53.697 15.347 -104.316 1.00 83.19 195 SER A C 1
ATOM 1495 O O . SER A 1 195 ? 54.310 14.850 -105.257 1.00 83.19 195 SER A O 1
ATOM 1497 N N . ARG A 1 196 ? 52.609 16.106 -104.488 1.00 87.81 196 ARG A N 1
ATOM 1498 C CA . ARG A 1 196 ? 52.041 16.413 -105.802 1.00 87.81 196 ARG A CA 1
ATOM 1499 C C . ARG A 1 196 ? 52.999 17.237 -106.662 1.00 87.81 196 ARG A C 1
ATOM 1501 O O . ARG A 1 196 ? 53.247 16.858 -107.798 1.00 87.81 196 ARG A O 1
ATOM 1508 N N . LEU A 1 197 ? 53.584 18.301 -106.109 1.00 86.19 197 LEU A N 1
ATOM 1509 C CA . LEU A 1 197 ? 54.583 19.117 -106.810 1.00 86.19 197 LEU A CA 1
ATOM 1510 C C . LEU A 1 197 ? 55.822 18.301 -107.190 1.00 86.19 197 LEU A C 1
ATOM 1512 O O . LEU A 1 197 ? 56.353 18.462 -108.282 1.00 86.19 197 LEU A O 1
ATOM 1516 N N . SER A 1 198 ? 56.272 17.403 -106.308 1.00 81.19 198 SER A N 1
ATOM 1517 C CA . SER A 1 198 ? 57.405 16.514 -106.593 1.00 81.19 198 SER A CA 1
ATOM 1518 C C . SER A 1 198 ? 57.083 15.538 -107.722 1.00 81.19 198 SER A C 1
ATOM 1520 O O . SER A 1 198 ? 57.947 15.251 -108.546 1.00 81.19 198 SER A O 1
ATOM 1522 N N . GLN A 1 199 ? 55.845 15.043 -107.775 1.00 85.56 199 GLN A N 1
ATOM 1523 C CA . GLN A 1 199 ? 55.386 14.156 -108.836 1.00 85.56 199 GLN A CA 1
ATOM 1524 C C . GLN A 1 199 ? 55.251 14.894 -110.173 1.00 85.56 199 GLN A C 1
ATOM 1526 O O . GLN A 1 199 ? 55.771 14.414 -111.174 1.00 85.56 199 GLN A O 1
ATOM 1531 N N . GLU A 1 200 ? 54.661 16.092 -110.176 1.00 88.50 200 GLU A N 1
ATOM 1532 C CA . GLU A 1 200 ? 54.578 16.957 -111.362 1.00 88.50 200 GLU A CA 1
ATOM 1533 C C . GLU A 1 200 ? 55.984 17.315 -111.889 1.00 88.50 200 GLU A C 1
ATOM 1535 O O . GLU A 1 200 ? 56.251 17.176 -113.083 1.00 88.50 200 GLU A O 1
ATOM 1540 N N . ALA A 1 201 ? 56.922 17.672 -111.003 1.00 81.69 201 ALA A N 1
ATOM 1541 C CA . ALA A 1 201 ? 58.314 17.943 -111.370 1.00 81.69 201 ALA A CA 1
ATOM 1542 C C . ALA A 1 201 ? 59.039 16.702 -111.923 1.00 81.69 201 ALA A C 1
ATOM 1544 O O . ALA A 1 201 ? 59.839 16.815 -112.854 1.00 81.69 201 ALA A O 1
ATOM 1545 N N . ALA A 1 202 ? 58.772 15.515 -111.370 1.00 81.06 202 ALA A N 1
ATOM 1546 C CA . ALA A 1 202 ? 59.328 14.262 -111.874 1.00 81.06 202 ALA A CA 1
ATOM 1547 C C . ALA A 1 202 ? 58.787 13.925 -113.273 1.00 81.06 202 ALA A C 1
ATOM 1549 O O . ALA A 1 202 ? 59.570 13.576 -114.158 1.00 81.06 202 ALA A O 1
ATOM 1550 N N . ASP A 1 203 ? 57.481 14.080 -113.497 1.00 86.12 203 ASP A N 1
ATOM 1551 C CA . ASP A 1 203 ? 56.849 13.865 -114.802 1.00 86.12 203 ASP A CA 1
ATOM 1552 C C . ASP A 1 203 ? 57.404 14.836 -115.859 1.00 86.12 203 ASP A C 1
ATOM 1554 O O . ASP A 1 203 ? 57.713 14.433 -116.987 1.00 86.12 203 ASP A O 1
ATOM 1558 N N . GLU A 1 204 ? 57.611 16.102 -115.491 1.00 86.12 204 GLU A N 1
ATOM 1559 C CA . GLU A 1 204 ? 58.203 17.110 -116.374 1.00 86.12 204 GLU A CA 1
ATOM 1560 C C . GLU A 1 204 ? 59.681 16.818 -116.683 1.00 86.12 204 GLU A C 1
ATOM 1562 O O . GLU A 1 204 ? 60.100 16.913 -117.839 1.00 86.12 204 GLU A O 1
ATOM 1567 N N . ALA A 1 205 ? 60.460 16.356 -115.700 1.00 80.69 205 ALA A N 1
ATOM 1568 C CA . ALA A 1 205 ? 61.841 15.920 -115.910 1.00 80.69 205 ALA A CA 1
ATOM 1569 C C . ALA A 1 205 ? 61.939 14.684 -116.822 1.00 80.69 205 ALA A C 1
ATOM 1571 O O . ALA A 1 205 ? 62.830 14.616 -117.677 1.00 80.69 205 ALA A O 1
ATOM 1572 N N . ILE A 1 206 ? 61.020 13.719 -116.684 1.00 83.69 206 ILE A N 1
ATOM 1573 C CA . ILE A 1 206 ? 60.921 12.553 -117.577 1.00 83.69 206 ILE A CA 1
ATOM 1574 C C . ILE A 1 206 ? 60.606 13.013 -119.001 1.00 83.69 206 ILE A C 1
ATOM 1576 O O . ILE A 1 206 ? 61.244 12.549 -119.950 1.00 83.69 206 ILE A O 1
ATOM 1580 N N . LYS A 1 207 ? 59.658 13.943 -119.160 1.00 89.12 207 LYS A N 1
ATOM 1581 C CA . LYS A 1 207 ? 59.296 14.510 -120.462 1.00 89.12 207 LYS A CA 1
ATOM 1582 C C . LYS A 1 207 ? 60.480 15.232 -121.109 1.00 89.12 207 LYS A C 1
ATOM 1584 O O . LYS A 1 207 ? 60.828 14.903 -122.240 1.00 89.12 207 LYS A O 1
ATOM 1589 N N . ALA A 1 208 ? 61.146 16.127 -120.380 1.00 83.69 208 ALA A N 1
ATOM 1590 C CA . ALA A 1 208 ? 62.326 16.844 -120.862 1.00 83.69 208 ALA A CA 1
ATOM 1591 C C . ALA A 1 208 ? 63.476 15.888 -121.226 1.00 83.69 208 ALA A C 1
ATOM 1593 O O . ALA A 1 208 ? 64.116 16.050 -122.263 1.00 83.69 208 ALA A O 1
ATOM 1594 N N . SER A 1 209 ? 63.706 14.847 -120.417 1.00 79.31 209 SER A N 1
ATOM 1595 C CA . SER A 1 209 ? 64.717 13.820 -120.703 1.00 79.31 209 SER A CA 1
ATOM 1596 C C . SER A 1 209 ? 64.387 13.030 -121.967 1.00 79.31 209 SER A C 1
ATOM 1598 O O . SER A 1 209 ? 65.279 12.749 -122.765 1.00 79.31 209 SER A O 1
ATOM 1600 N N . ARG A 1 210 ? 63.109 12.692 -122.181 1.00 84.62 210 ARG A N 1
ATOM 1601 C CA . ARG A 1 210 ? 62.653 12.016 -123.401 1.00 84.62 210 ARG A CA 1
ATOM 1602 C C . ARG A 1 210 ? 62.841 12.907 -124.627 1.00 84.62 210 ARG A C 1
ATOM 1604 O O . ARG A 1 210 ? 63.398 12.441 -125.614 1.00 84.62 210 ARG A O 1
ATOM 1611 N N . GLU A 1 211 ? 62.442 14.173 -124.553 1.00 84.81 211 GLU A N 1
ATOM 1612 C CA . GLU A 1 211 ? 62.622 15.139 -125.645 1.00 84.81 211 GLU A CA 1
ATOM 1613 C C . GLU A 1 211 ? 64.110 15.351 -125.976 1.00 84.81 211 GLU A C 1
ATOM 1615 O O . GLU A 1 211 ? 64.496 15.327 -127.145 1.00 84.81 211 GLU A O 1
ATOM 1620 N N . ALA A 1 212 ? 64.974 15.468 -124.962 1.00 78.38 212 ALA A N 1
ATOM 1621 C CA . ALA A 1 212 ? 66.421 15.578 -125.146 1.00 78.38 212 ALA A CA 1
ATOM 1622 C C . ALA A 1 212 ? 67.040 14.303 -125.748 1.00 78.38 212 ALA A C 1
ATOM 1624 O O . ALA A 1 212 ? 67.916 14.387 -126.614 1.00 78.38 212 ALA A O 1
ATOM 1625 N N . ALA A 1 213 ? 66.579 13.123 -125.323 1.00 76.94 213 ALA A N 1
ATOM 1626 C CA . ALA A 1 213 ? 67.007 11.846 -125.886 1.00 76.94 213 ALA A CA 1
ATOM 1627 C C . ALA A 1 213 ? 66.567 11.700 -127.351 1.00 76.94 213 ALA A C 1
ATOM 1629 O O . ALA A 1 213 ? 67.352 11.254 -128.187 1.00 76.94 213 ALA A O 1
ATOM 1630 N N . GLU A 1 214 ? 65.348 12.122 -127.693 1.00 80.19 214 GLU A N 1
ATOM 1631 C CA . GLU A 1 214 ? 64.855 12.144 -129.074 1.00 80.19 214 GLU A CA 1
ATOM 1632 C C . GLU A 1 214 ? 65.632 13.137 -129.948 1.00 80.19 214 GLU A C 1
ATOM 1634 O O . GLU A 1 214 ? 66.003 12.795 -131.073 1.00 80.19 214 GLU A O 1
ATOM 1639 N N . ALA A 1 215 ? 65.938 14.330 -129.432 1.00 78.19 215 ALA A N 1
ATOM 1640 C CA . ALA A 1 215 ? 66.775 15.312 -130.117 1.00 78.19 215 ALA A CA 1
ATOM 1641 C C . ALA A 1 215 ? 68.199 14.779 -130.350 1.00 78.19 215 ALA A C 1
ATOM 1643 O O . ALA A 1 215 ? 68.706 14.859 -131.469 1.00 78.19 215 ALA A O 1
ATOM 1644 N N . SER A 1 216 ? 68.815 14.158 -129.336 1.00 72.62 216 SER A N 1
ATOM 1645 C CA . SER A 1 216 ? 70.113 13.479 -129.469 1.00 72.62 216 SER A CA 1
ATOM 1646 C C . SER A 1 216 ? 70.066 12.360 -130.501 1.00 72.62 216 SER A C 1
ATOM 1648 O O . SER A 1 216 ? 70.964 12.250 -131.329 1.00 72.62 216 SER A O 1
ATOM 1650 N N . ARG A 1 217 ? 69.009 11.543 -130.492 1.00 74.81 217 ARG A N 1
ATOM 1651 C CA . ARG A 1 217 ? 68.838 10.453 -131.456 1.00 74.81 217 ARG A CA 1
ATOM 1652 C C . ARG A 1 217 ? 68.696 10.983 -132.884 1.00 74.81 217 ARG A C 1
ATOM 1654 O O . ARG A 1 217 ? 69.293 10.412 -133.792 1.00 74.81 217 ARG A O 1
ATOM 1661 N N . LYS A 1 218 ? 67.954 12.077 -133.092 1.00 77.62 218 LYS A N 1
ATOM 1662 C CA . LYS A 1 218 ? 67.884 12.758 -134.396 1.00 77.62 218 LYS A CA 1
ATOM 1663 C C . LYS A 1 218 ? 69.251 13.278 -134.834 1.00 77.62 218 LYS A C 1
ATOM 1665 O O . LYS A 1 218 ? 69.676 12.947 -135.932 1.00 77.62 218 LYS A O 1
ATOM 1670 N N . ALA A 1 219 ? 69.961 13.997 -133.967 1.00 73.44 219 ALA A N 1
ATOM 1671 C CA . ALA A 1 219 ? 71.289 14.524 -134.277 1.00 73.44 219 ALA A CA 1
ATOM 1672 C C . ALA A 1 219 ? 72.310 13.410 -134.576 1.00 73.44 219 ALA A C 1
ATOM 1674 O O . ALA A 1 219 ? 73.106 13.531 -135.503 1.00 73.44 219 ALA A O 1
ATOM 1675 N N . ALA A 1 220 ? 72.266 12.303 -133.830 1.00 71.75 220 ALA A N 1
ATOM 1676 C CA . ALA A 1 220 ? 73.116 11.139 -134.064 1.00 71.75 220 ALA A CA 1
ATOM 1677 C C . ALA A 1 220 ? 72.809 10.468 -135.411 1.00 71.75 220 ALA A C 1
ATOM 1679 O O . ALA A 1 220 ? 73.736 10.108 -136.135 1.00 71.75 220 ALA A O 1
ATOM 1680 N N . ASN A 1 221 ? 71.529 10.349 -135.777 1.00 73.81 221 ASN A N 1
ATOM 1681 C CA . ASN A 1 221 ? 71.129 9.832 -137.084 1.00 73.81 221 ASN A CA 1
ATOM 1682 C C . ASN A 1 221 ? 71.579 10.757 -138.222 1.00 73.81 221 ASN A C 1
ATOM 1684 O O . ASN A 1 221 ? 72.175 10.280 -139.181 1.00 73.81 221 ASN A O 1
ATOM 1688 N N . GLU A 1 222 ? 71.365 12.068 -138.101 1.00 74.69 222 GLU A N 1
ATOM 1689 C CA . GLU A 1 222 ? 71.792 13.053 -139.105 1.00 74.69 222 GLU A CA 1
ATOM 1690 C C . GLU A 1 222 ? 73.323 13.073 -139.271 1.00 74.69 222 GLU A C 1
ATOM 1692 O O . GLU A 1 222 ? 73.836 13.105 -140.391 1.00 74.69 222 GLU A O 1
ATOM 1697 N N . ALA A 1 223 ? 74.076 12.973 -138.170 1.00 65.62 223 ALA A N 1
ATOM 1698 C CA . ALA A 1 223 ? 75.533 12.857 -138.200 1.00 65.62 223 ALA A CA 1
ATOM 1699 C C . ALA A 1 223 ? 76.001 11.522 -138.804 1.00 65.62 223 ALA A C 1
ATOM 1701 O O . ALA A 1 223 ? 76.981 11.494 -139.552 1.00 65.62 223 ALA A O 1
ATOM 1702 N N . GLY A 1 224 ? 75.303 10.423 -138.507 1.00 68.00 224 GLY A N 1
ATOM 1703 C CA . GLY A 1 224 ? 75.555 9.110 -139.099 1.00 68.00 224 GLY A CA 1
ATOM 1704 C C . GLY A 1 224 ? 75.337 9.115 -140.612 1.00 68.00 224 GLY A C 1
ATOM 1705 O O . GLY A 1 224 ? 76.197 8.655 -141.362 1.00 68.00 224 GLY A O 1
ATOM 1706 N N . GLU A 1 225 ? 74.239 9.709 -141.080 1.00 67.06 225 GLU A N 1
ATOM 1707 C CA . GLU A 1 225 ? 73.956 9.884 -142.509 1.00 67.06 225 GLU A CA 1
ATOM 1708 C C . GLU A 1 225 ? 75.006 10.762 -143.199 1.00 67.06 225 GLU A C 1
A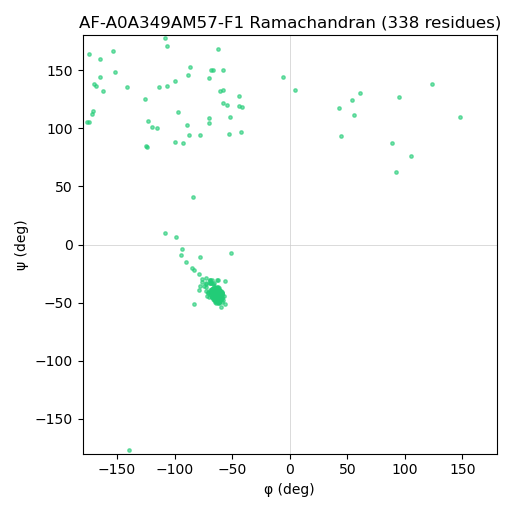TOM 1710 O O . GLU A 1 225 ? 75.466 10.435 -144.299 1.00 67.06 225 GLU A O 1
ATOM 1715 N N . TRP A 1 226 ? 75.445 11.837 -142.541 1.00 69.56 226 TRP A N 1
ATOM 1716 C CA . TRP A 1 226 ? 76.515 12.694 -143.044 1.00 69.56 226 TRP A CA 1
ATOM 1717 C C . TRP A 1 226 ? 77.842 11.935 -143.186 1.00 69.56 226 TRP A C 1
ATOM 1719 O O . TRP A 1 226 ? 78.470 11.991 -144.244 1.00 69.56 226 TRP A O 1
ATOM 1729 N N . TRP A 1 227 ? 78.236 11.145 -142.183 1.00 61.69 227 TRP A N 1
ATOM 1730 C CA . TRP A 1 227 ? 79.444 10.314 -142.243 1.00 61.69 227 TRP A CA 1
ATOM 1731 C C . TRP A 1 227 ? 79.382 9.250 -143.341 1.00 61.69 227 TRP A C 1
ATOM 1733 O O . TRP A 1 227 ? 80.364 9.048 -144.059 1.00 61.69 227 TRP A O 1
ATOM 1743 N N . VAL A 1 228 ? 78.227 8.601 -143.525 1.00 64.75 228 VAL A N 1
ATOM 1744 C CA . VAL A 1 228 ? 78.014 7.647 -144.626 1.00 64.75 228 VAL A CA 1
ATOM 1745 C C . VAL A 1 228 ? 78.153 8.342 -145.982 1.00 64.75 228 VAL A C 1
ATOM 1747 O O . VAL A 1 228 ? 78.721 7.762 -146.910 1.00 64.75 228 VAL A O 1
ATOM 1750 N N . LYS A 1 229 ? 77.674 9.585 -146.109 1.00 66.50 229 LYS A N 1
ATOM 1751 C CA . LYS A 1 229 ? 77.810 10.381 -147.334 1.00 66.50 229 LYS A CA 1
ATOM 1752 C C . LYS A 1 229 ? 79.271 10.745 -147.626 1.00 66.50 229 LYS A C 1
ATOM 1754 O O . LYS A 1 229 ? 79.722 10.493 -148.740 1.00 66.50 229 LYS A O 1
ATOM 1759 N N . VAL A 1 230 ? 80.019 11.225 -146.628 1.00 67.31 230 VAL A N 1
ATOM 1760 C CA . VAL A 1 230 ? 81.456 11.546 -146.755 1.00 67.31 230 VAL A CA 1
ATOM 1761 C C . VAL A 1 230 ? 82.266 10.309 -147.153 1.00 67.31 230 VAL A C 1
ATOM 1763 O O . VAL A 1 230 ? 83.087 10.381 -148.063 1.00 67.31 230 VAL A O 1
ATOM 1766 N N . PHE A 1 231 ? 82.008 9.147 -146.541 1.00 58.59 231 PHE A N 1
ATOM 1767 C CA . PHE A 1 231 ? 82.693 7.904 -146.920 1.00 58.59 231 PHE A CA 1
ATOM 1768 C C . PHE A 1 231 ? 82.298 7.398 -148.312 1.00 58.59 231 PHE A C 1
ATOM 1770 O O . PHE A 1 231 ? 83.141 6.832 -149.006 1.00 58.59 231 PHE A O 1
ATOM 1777 N N . LYS A 1 232 ? 81.049 7.601 -148.753 1.00 61.00 232 LYS A N 1
ATOM 1778 C CA . LYS A 1 232 ? 80.634 7.276 -150.127 1.00 61.00 232 LYS A CA 1
ATOM 1779 C C . LYS A 1 232 ? 81.311 8.165 -151.167 1.00 61.00 232 LYS A C 1
ATOM 1781 O O . LYS A 1 232 ? 81.702 7.644 -152.205 1.00 61.00 232 LYS A O 1
ATOM 1786 N N . GLU A 1 233 ? 81.457 9.461 -150.899 1.00 57.66 233 GLU A N 1
ATOM 1787 C CA . GLU A 1 233 ? 82.188 10.380 -151.783 1.00 57.66 233 GLU A CA 1
ATOM 1788 C C . GLU A 1 233 ? 83.686 10.046 -151.809 1.00 57.66 233 GLU A C 1
ATOM 1790 O O . GLU A 1 233 ? 84.251 9.886 -152.887 1.00 57.66 233 GLU A O 1
ATOM 1795 N N . LEU A 1 234 ? 84.304 9.799 -150.648 1.00 54.12 234 LEU A N 1
ATOM 1796 C CA . LEU A 1 234 ? 85.726 9.446 -150.549 1.00 54.12 234 LEU A CA 1
ATOM 1797 C C . LEU A 1 234 ? 86.072 8.111 -151.239 1.00 54.12 234 LEU A C 1
ATOM 1799 O O . LEU A 1 234 ? 87.182 7.939 -151.730 1.00 54.12 234 LEU A O 1
ATOM 1803 N N . LEU A 1 235 ? 85.135 7.158 -151.284 1.00 56.28 235 LEU A N 1
ATOM 1804 C CA . LEU A 1 235 ? 85.316 5.859 -151.949 1.00 56.28 235 LEU A CA 1
ATOM 1805 C C . LEU A 1 235 ? 84.802 5.838 -153.402 1.00 56.28 235 LEU A C 1
ATOM 1807 O O . LEU A 1 235 ? 84.945 4.819 -154.082 1.00 56.28 235 LEU A O 1
ATOM 1811 N N . GLY A 1 236 ? 84.192 6.929 -153.875 1.00 50.53 236 GLY A N 1
ATOM 1812 C CA . GLY A 1 236 ? 83.622 7.056 -155.219 1.00 50.53 236 GLY A CA 1
ATOM 1813 C C . GLY A 1 236 ? 84.590 7.595 -156.274 1.00 50.53 236 GLY A C 1
ATOM 1814 O O . GLY A 1 236 ? 84.321 7.445 -157.466 1.00 50.53 236 GLY A O 1
ATOM 1815 N N . GLU A 1 237 ? 85.722 8.174 -155.873 1.00 42.09 237 GLU A N 1
ATOM 1816 C CA . GLU A 1 237 ? 86.610 8.907 -156.776 1.00 42.09 237 GLU A CA 1
ATOM 1817 C C . GLU A 1 237 ? 88.039 8.323 -156.767 1.00 42.09 237 GLU A C 1
ATOM 1819 O O . GLU A 1 237 ? 88.807 8.504 -155.829 1.00 42.09 237 GLU A O 1
ATOM 1824 N N . GLY A 1 238 ? 88.409 7.608 -157.839 1.00 39.97 238 GLY A N 1
ATOM 1825 C CA . GLY A 1 238 ? 89.816 7.506 -158.263 1.00 39.97 238 GLY A CA 1
ATOM 1826 C C . GLY A 1 238 ? 90.678 6.344 -157.742 1.00 39.97 238 GLY A C 1
ATOM 1827 O O . GLY A 1 238 ? 91.718 6.569 -157.142 1.00 39.97 238 GLY A O 1
ATOM 1828 N N . GLY A 1 239 ? 90.297 5.103 -158.065 1.00 36.03 239 GLY A N 1
ATOM 1829 C CA . GLY A 1 239 ? 91.193 4.003 -158.479 1.00 36.03 239 GLY A CA 1
ATOM 1830 C C . GLY A 1 239 ? 92.504 3.729 -157.721 1.00 36.03 239 GLY A C 1
ATOM 1831 O O . GLY A 1 239 ? 93.568 4.166 -158.147 1.00 36.03 239 GLY A O 1
ATOM 1832 N N . GLY A 1 240 ? 92.451 2.824 -156.736 1.00 44.12 240 GLY A N 1
ATOM 1833 C CA . GLY A 1 240 ? 93.615 2.046 -156.298 1.00 44.12 240 GLY A CA 1
ATOM 1834 C C . GLY A 1 240 ? 93.620 1.683 -154.812 1.00 44.12 240 GLY A C 1
ATOM 1835 O O . GLY A 1 240 ? 93.932 2.521 -153.981 1.00 44.12 240 GLY A O 1
ATOM 1836 N N . VAL A 1 241 ? 93.418 0.389 -154.529 1.00 40.06 241 VAL A N 1
ATOM 1837 C CA . VAL A 1 241 ? 93.680 -0.334 -153.262 1.00 40.06 241 VAL A CA 1
ATOM 1838 C C . VAL A 1 241 ? 92.502 -0.483 -152.268 1.00 40.06 241 VAL A C 1
ATOM 1840 O O . VAL A 1 241 ? 91.904 0.473 -151.792 1.00 40.06 241 VAL A O 1
ATOM 1843 N N . CYS A 1 242 ? 92.285 -1.757 -151.897 1.00 43.06 242 CYS A N 1
ATOM 1844 C CA . CYS A 1 242 ? 91.563 -2.326 -150.744 1.00 43.06 242 CYS A CA 1
ATOM 1845 C C . CYS A 1 242 ? 90.048 -2.621 -150.836 1.00 43.06 242 CYS A C 1
ATOM 1847 O O . CYS A 1 242 ? 89.210 -1.924 -150.266 1.00 43.06 242 CYS A O 1
ATOM 1849 N N . ASP A 1 243 ? 89.735 -3.835 -151.318 1.00 55.28 243 ASP A N 1
ATOM 1850 C CA . ASP A 1 243 ? 88.493 -4.603 -151.060 1.00 55.28 243 ASP A CA 1
ATOM 1851 C C . ASP A 1 243 ? 88.120 -4.756 -149.561 1.00 55.28 243 ASP A C 1
ATOM 1853 O O . ASP A 1 243 ? 87.038 -5.240 -149.218 1.00 55.28 243 ASP A O 1
ATOM 1857 N N . TYR A 1 244 ? 88.990 -4.332 -148.639 1.00 54.59 244 TYR A N 1
ATOM 1858 C CA . TYR A 1 244 ? 88.725 -4.305 -147.200 1.00 54.59 244 TYR A CA 1
ATOM 1859 C C . TYR A 1 244 ? 87.832 -3.116 -146.783 1.00 54.59 244 TYR A C 1
ATOM 1861 O O . TYR A 1 244 ? 86.940 -3.280 -145.953 1.00 54.59 244 TYR A O 1
ATOM 1869 N N . ALA A 1 245 ? 87.972 -1.943 -147.417 1.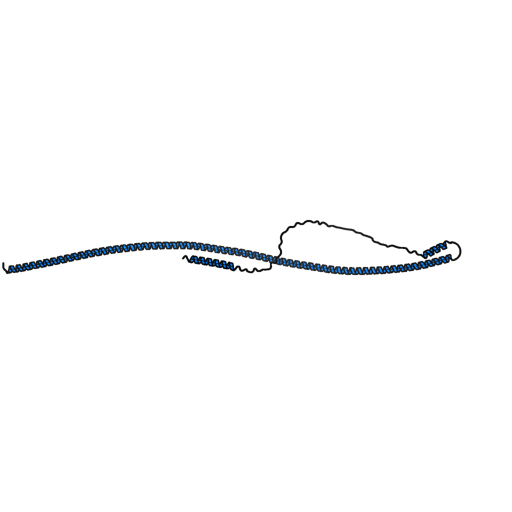00 53.06 245 ALA A N 1
ATOM 1870 C CA . ALA A 1 245 ? 87.186 -0.745 -147.079 1.00 53.06 245 ALA A CA 1
ATOM 1871 C C . ALA A 1 245 ? 85.699 -0.876 -147.467 1.00 53.06 245 ALA A C 1
ATOM 1873 O O . ALA A 1 245 ? 84.815 -0.369 -146.773 1.00 53.06 245 ALA A O 1
ATOM 1874 N N . LYS A 1 246 ? 85.404 -1.636 -148.529 1.00 55.41 246 LYS A N 1
ATOM 1875 C CA . LYS A 1 246 ? 84.031 -1.947 -148.963 1.00 55.41 246 LYS A CA 1
ATOM 1876 C C . LYS A 1 246 ? 83.293 -2.878 -147.994 1.00 55.41 246 LYS A C 1
ATOM 1878 O O . LYS A 1 246 ?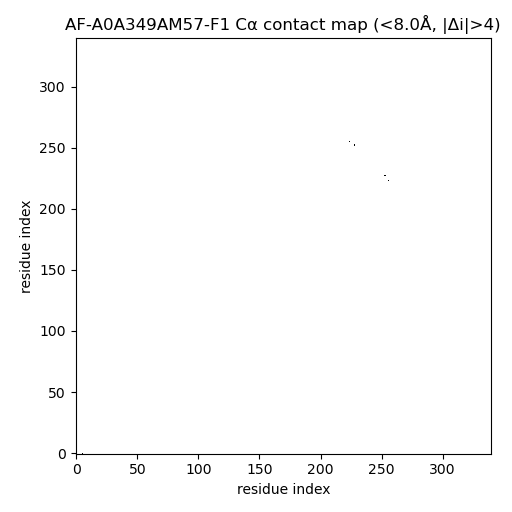 82.077 -2.790 -147.859 1.00 55.41 246 LYS A O 1
ATOM 1883 N N . ARG A 1 247 ? 84.022 -3.759 -147.298 1.00 57.41 247 ARG A N 1
ATOM 1884 C CA . ARG A 1 247 ? 83.442 -4.694 -146.321 1.00 57.41 247 ARG A CA 1
ATOM 1885 C C . ARG A 1 247 ? 83.150 -4.018 -144.982 1.00 57.41 247 ARG A C 1
ATOM 1887 O O . ARG A 1 247 ? 82.087 -4.243 -144.416 1.00 57.41 247 ARG A O 1
ATOM 1894 N N . VAL A 1 248 ? 84.040 -3.129 -144.537 1.00 57.47 248 VAL A N 1
ATOM 1895 C CA . VAL A 1 248 ? 83.843 -2.338 -143.310 1.00 57.47 248 VAL A CA 1
ATOM 1896 C C . VAL A 1 248 ? 82.693 -1.337 -143.473 1.00 57.47 248 VAL A C 1
ATOM 1898 O O . VAL A 1 248 ? 81.891 -1.182 -142.564 1.00 57.47 248 VAL A O 1
ATOM 1901 N N . THR A 1 249 ? 82.528 -0.715 -144.645 1.00 56.38 249 THR A N 1
ATOM 1902 C CA . THR A 1 249 ? 81.408 0.218 -144.887 1.00 56.38 249 THR A CA 1
ATOM 1903 C C . THR A 1 249 ? 80.039 -0.464 -144.952 1.00 56.38 249 THR A C 1
ATOM 1905 O O . THR A 1 249 ? 79.063 0.120 -144.487 1.00 56.38 249 THR A O 1
ATOM 1908 N N . LEU A 1 250 ? 79.949 -1.703 -145.451 1.00 58.31 250 LEU A N 1
ATOM 1909 C CA . LEU A 1 250 ? 78.708 -2.488 -145.394 1.00 58.31 250 LEU A CA 1
ATOM 1910 C C . LEU A 1 250 ? 78.401 -2.981 -143.971 1.00 58.31 250 LEU A C 1
ATOM 1912 O O . LEU A 1 250 ? 77.262 -2.857 -143.535 1.00 58.31 250 LEU A O 1
ATOM 1916 N N . GLN A 1 251 ? 79.407 -3.417 -143.202 1.00 54.78 251 GLN A N 1
ATOM 1917 C CA . GLN A 1 251 ? 79.205 -3.773 -141.788 1.00 54.78 251 GLN A CA 1
ATOM 1918 C C . GLN A 1 251 ? 78.784 -2.576 -140.922 1.00 54.78 251 GLN A C 1
ATOM 1920 O O . GLN A 1 251 ? 77.905 -2.721 -140.077 1.00 54.78 251 GLN A O 1
ATOM 1925 N N . THR A 1 252 ? 79.352 -1.386 -141.142 1.00 52.75 252 THR A N 1
ATOM 1926 C CA . THR A 1 252 ? 78.948 -0.173 -140.410 1.00 52.75 252 THR A CA 1
ATOM 1927 C C . THR A 1 252 ? 77.571 0.336 -140.858 1.00 52.75 252 THR A C 1
ATOM 1929 O O . THR A 1 252 ? 76.810 0.834 -140.036 1.00 52.75 252 THR A O 1
ATOM 1932 N N . SER A 1 253 ? 77.209 0.170 -142.135 1.00 52.72 253 SER A N 1
ATOM 1933 C CA . SER A 1 253 ? 75.860 0.458 -142.651 1.00 52.72 253 SER A CA 1
ATOM 1934 C C . SER A 1 253 ? 74.794 -0.430 -142.001 1.00 52.72 253 SER A C 1
ATOM 1936 O O . SER A 1 253 ? 73.746 0.074 -141.599 1.00 52.72 253 SER A O 1
ATOM 1938 N N . ASP A 1 254 ? 75.062 -1.730 -141.860 1.00 52.84 254 ASP A N 1
ATOM 1939 C CA . ASP A 1 254 ? 74.122 -2.665 -141.233 1.00 52.84 254 ASP A CA 1
ATOM 1940 C C . ASP A 1 254 ? 74.039 -2.457 -139.708 1.00 52.84 254 ASP A C 1
ATOM 1942 O O . ASP A 1 254 ? 72.947 -2.508 -139.147 1.00 52.84 254 ASP A O 1
ATOM 1946 N N . PHE A 1 255 ? 75.141 -2.075 -139.047 1.00 52.84 255 PHE A N 1
ATOM 1947 C CA . PHE A 1 255 ? 75.143 -1.700 -137.623 1.00 52.84 255 PHE A CA 1
ATOM 1948 C C . PHE A 1 255 ? 74.349 -0.412 -137.327 1.00 52.84 255 PHE A C 1
ATOM 1950 O O . PHE A 1 255 ? 73.737 -0.290 -136.270 1.00 52.84 255 PHE A O 1
ATOM 1957 N N . ILE A 1 256 ? 74.321 0.553 -138.255 1.00 53.41 256 ILE A N 1
ATOM 1958 C CA . ILE A 1 256 ? 73.526 1.789 -138.109 1.00 53.41 256 ILE A CA 1
ATOM 1959 C C . ILE A 1 256 ? 72.037 1.544 -138.420 1.00 53.41 256 ILE A C 1
ATOM 1961 O O . ILE A 1 256 ? 71.175 2.257 -137.905 1.00 53.41 256 ILE A O 1
ATOM 1965 N N . ARG A 1 257 ? 71.707 0.533 -139.236 1.00 51.56 257 ARG A N 1
ATOM 1966 C CA . ARG A 1 257 ? 70.318 0.221 -139.611 1.00 51.56 257 ARG A CA 1
ATOM 1967 C C . ARG A 1 257 ? 69.580 -0.629 -138.571 1.00 51.56 257 ARG A C 1
ATOM 1969 O O . ARG A 1 257 ? 68.354 -0.558 -138.518 1.00 51.56 257 ARG A O 1
ATOM 1976 N N . GLU A 1 258 ? 70.303 -1.348 -137.715 1.00 52.59 258 GLU A N 1
ATOM 1977 C CA . GLU A 1 258 ? 69.746 -2.084 -136.574 1.00 52.59 258 GLU A CA 1
ATOM 1978 C C . GLU A 1 258 ? 70.421 -1.681 -135.251 1.00 52.59 258 GLU A C 1
ATOM 1980 O O . GLU A 1 258 ? 71.324 -2.372 -134.775 1.00 52.59 258 GLU A O 1
ATOM 1985 N N . PRO A 1 259 ? 69.975 -0.600 -134.582 1.00 43.81 259 PRO A N 1
ATOM 1986 C CA . PRO A 1 259 ? 70.260 -0.443 -133.167 1.00 43.81 259 PRO A CA 1
ATOM 1987 C C . PRO A 1 259 ? 69.448 -1.496 -132.410 1.00 43.81 259 PRO A C 1
ATOM 1989 O O . PRO A 1 259 ? 68.227 -1.390 -132.269 1.00 43.81 259 PRO A O 1
ATOM 1992 N N . SER A 1 260 ? 70.156 -2.533 -131.973 1.00 37.50 260 SER A N 1
ATOM 1993 C CA . SER A 1 260 ? 69.673 -3.612 -131.126 1.00 37.50 260 SER A CA 1
ATOM 1994 C C . SER A 1 260 ? 68.819 -3.057 -129.982 1.00 37.50 260 SER A C 1
ATOM 1996 O O . SER A 1 260 ? 69.275 -2.250 -129.168 1.00 37.50 260 SER A O 1
ATOM 1998 N N . GLN A 1 261 ? 67.557 -3.486 -129.953 1.00 44.53 261 GLN A N 1
ATOM 1999 C CA . GLN A 1 261 ? 66.758 -3.531 -128.735 1.00 44.53 261 GLN A CA 1
ATOM 2000 C C . GLN A 1 261 ? 67.498 -4.420 -127.723 1.00 44.53 261 GLN A C 1
ATOM 2002 O O . GLN A 1 261 ? 68.215 -5.329 -128.130 1.00 44.53 261 GLN A O 1
ATOM 2007 N N . ASP A 1 262 ? 67.316 -4.129 -126.435 1.00 39.06 262 ASP A N 1
ATOM 2008 C CA . ASP A 1 262 ? 67.788 -4.895 -125.267 1.00 39.06 262 ASP A CA 1
ATOM 2009 C C . ASP A 1 262 ? 68.978 -4.277 -124.517 1.00 39.06 262 ASP A C 1
ATOM 2011 O O . ASP A 1 262 ? 70.110 -4.750 -124.533 1.00 39.06 262 ASP A O 1
ATOM 2015 N N . MET A 1 263 ? 68.665 -3.234 -123.745 1.00 36.03 263 MET A N 1
ATOM 2016 C CA . MET A 1 263 ? 69.251 -3.052 -122.415 1.00 36.03 263 MET A CA 1
ATOM 2017 C C . MET A 1 263 ? 68.098 -2.932 -121.415 1.00 36.03 263 MET A C 1
ATOM 2019 O O . MET A 1 263 ? 67.637 -1.845 -121.069 1.00 36.03 263 MET A O 1
ATOM 2023 N N . GLU A 1 264 ? 67.605 -4.096 -120.992 1.00 34.62 264 GLU A N 1
ATOM 2024 C CA . GLU A 1 264 ? 66.913 -4.279 -119.719 1.00 34.62 264 GLU A CA 1
ATOM 2025 C C . GLU A 1 264 ? 67.808 -3.765 -118.581 1.00 34.62 264 GLU A C 1
ATOM 2027 O O . GLU A 1 264 ? 68.895 -4.289 -118.343 1.00 34.62 264 GLU A O 1
ATOM 2032 N N . SER A 1 265 ? 67.333 -2.776 -117.822 1.00 34.19 265 SER A N 1
ATOM 2033 C CA . SER A 1 265 ? 67.819 -2.531 -116.463 1.00 34.19 265 SER A CA 1
ATOM 2034 C C . SER A 1 265 ? 66.679 -2.771 -115.476 1.00 34.19 265 SER A C 1
ATOM 2036 O O . SER A 1 265 ? 65.783 -1.943 -115.304 1.00 34.19 265 SER A O 1
ATOM 2038 N N . LEU A 1 266 ? 66.731 -3.955 -114.868 1.00 34.34 266 LEU A N 1
ATOM 2039 C CA . LEU A 1 266 ? 65.923 -4.446 -113.751 1.00 34.34 266 LEU A CA 1
ATOM 2040 C C . LEU A 1 266 ? 66.124 -3.613 -112.452 1.00 34.34 266 LEU A C 1
ATOM 2042 O O . LEU A 1 266 ? 67.027 -2.779 -112.378 1.00 34.34 266 LEU A O 1
ATOM 2046 N N . PRO A 1 267 ? 65.263 -3.800 -111.427 1.00 37.47 267 PRO A N 1
ATOM 2047 C CA . PRO A 1 267 ? 64.849 -2.761 -110.489 1.00 37.47 267 PRO A CA 1
ATOM 2048 C C . PRO A 1 267 ? 65.766 -2.626 -109.268 1.00 37.47 267 PRO A C 1
ATOM 2050 O O . PRO A 1 267 ? 66.242 -3.611 -108.704 1.00 37.47 267 PRO A O 1
ATOM 2053 N N . PHE A 1 268 ? 65.925 -1.396 -108.775 1.00 31.50 268 PHE A N 1
ATOM 2054 C CA . PHE A 1 268 ? 66.580 -1.126 -107.495 1.00 31.50 268 PHE A CA 1
ATOM 2055 C C . PHE A 1 268 ? 65.560 -1.192 -106.345 1.00 31.50 268 PHE A C 1
ATOM 2057 O O . PHE A 1 268 ? 64.876 -0.219 -106.029 1.00 31.50 268 PHE A O 1
ATOM 2064 N N . VAL A 1 269 ? 65.446 -2.363 -105.711 1.00 39.06 269 VAL A N 1
ATOM 2065 C CA . VAL A 1 269 ? 64.745 -2.548 -104.429 1.00 39.06 269 VAL A CA 1
ATOM 2066 C C . VAL A 1 269 ? 65.740 -2.323 -103.291 1.00 39.06 269 VAL A C 1
ATOM 2068 O O . VAL A 1 269 ? 66.529 -3.203 -102.957 1.00 39.06 269 VAL A O 1
ATOM 2071 N N . GLY A 1 270 ? 65.677 -1.153 -102.656 1.00 34.31 270 GLY A N 1
ATOM 2072 C CA . GLY A 1 270 ? 66.395 -0.851 -101.418 1.00 34.31 270 GLY A CA 1
ATOM 2073 C C . GLY A 1 270 ? 65.491 -0.987 -100.192 1.00 34.31 270 GLY A C 1
ATOM 2074 O O . GLY A 1 270 ? 64.903 -0.008 -99.748 1.00 34.31 270 GLY A O 1
ATOM 2075 N N . LYS A 1 271 ? 65.393 -2.189 -99.608 1.00 40.50 271 LYS A N 1
ATOM 2076 C CA . LYS A 1 271 ? 65.009 -2.356 -98.195 1.00 40.50 271 LYS A CA 1
ATOM 2077 C C . LYS A 1 271 ? 66.289 -2.509 -97.379 1.00 40.50 271 LYS A C 1
ATOM 2079 O O . LYS A 1 271 ? 66.954 -3.535 -97.499 1.00 40.50 271 LYS A O 1
ATOM 2084 N N . MET A 1 272 ? 66.592 -1.548 -96.505 1.00 34.19 272 MET A N 1
ATOM 2085 C CA . MET A 1 272 ? 67.517 -1.761 -95.389 1.00 34.19 272 MET A CA 1
ATOM 2086 C C . MET A 1 272 ? 66.793 -1.667 -94.047 1.00 34.19 272 MET A C 1
ATOM 2088 O O . MET A 1 272 ? 65.920 -0.839 -93.810 1.00 34.19 272 MET A O 1
ATOM 2092 N N . LYS A 1 273 ? 67.164 -2.639 -93.222 1.00 32.53 273 LYS A N 1
ATOM 2093 C CA . LYS A 1 273 ? 66.662 -3.040 -91.918 1.00 32.53 273 LYS A CA 1
ATOM 2094 C C . LYS A 1 273 ? 67.333 -2.244 -90.782 1.00 32.53 273 LYS A C 1
ATOM 2096 O O . LYS A 1 273 ? 68.513 -1.945 -90.863 1.00 32.53 273 LYS A O 1
ATOM 2101 N N . THR A 1 274 ? 66.580 -2.112 -89.683 1.00 31.84 274 THR A N 1
ATOM 2102 C CA . THR A 1 274 ? 66.958 -2.337 -88.262 1.00 31.84 274 THR A CA 1
ATOM 2103 C C . THR A 1 274 ? 68.063 -1.527 -87.571 1.00 31.84 274 THR A C 1
ATOM 2105 O O . THR A 1 274 ? 69.221 -1.619 -87.950 1.00 31.84 274 THR A O 1
ATOM 2108 N N . ALA A 1 275 ? 67.726 -1.004 -86.382 1.00 31.19 275 ALA A N 1
ATOM 2109 C CA . ALA A 1 275 ? 68.279 -1.378 -85.057 1.00 31.19 275 ALA A CA 1
ATOM 2110 C C . ALA A 1 275 ? 67.415 -0.671 -83.978 1.00 31.19 275 ALA A C 1
ATOM 2112 O O . ALA A 1 275 ? 67.204 0.528 -84.082 1.00 31.19 275 ALA A O 1
ATOM 2113 N N . LYS A 1 276 ? 66.646 -1.320 -83.085 1.00 36.06 276 LYS A N 1
ATOM 2114 C CA . LYS A 1 276 ? 66.989 -2.079 -81.856 1.00 36.06 276 LYS A CA 1
ATOM 2115 C C . LYS A 1 276 ? 68.048 -1.425 -80.955 1.00 36.06 276 LYS A C 1
ATOM 2117 O O . LYS A 1 276 ? 69.200 -1.366 -81.359 1.00 36.06 276 LYS A O 1
ATOM 2122 N N . THR A 1 277 ? 67.654 -1.086 -79.717 1.00 30.25 277 THR A N 1
ATOM 2123 C CA . THR A 1 277 ? 68.248 -1.447 -78.391 1.00 30.25 277 THR A CA 1
ATOM 2124 C C . THR A 1 277 ? 67.310 -0.850 -77.313 1.00 30.25 277 THR A C 1
ATOM 2126 O O . THR A 1 277 ? 67.035 0.340 -77.380 1.00 30.25 277 THR A O 1
ATOM 2129 N N . LYS A 1 278 ? 66.487 -1.655 -76.605 1.00 39.34 278 LYS A N 1
ATOM 2130 C CA . LYS A 1 278 ? 66.666 -2.219 -75.230 1.00 39.34 278 LYS A CA 1
ATOM 2131 C C . LYS A 1 278 ? 66.949 -1.129 -74.177 1.00 39.34 278 LYS A C 1
ATOM 2133 O O . LYS A 1 278 ? 67.824 -0.316 -74.399 1.00 39.34 278 LYS A O 1
ATOM 2138 N N . GLU A 1 279 ? 66.188 -0.996 -73.091 1.00 31.02 279 GLU A N 1
ATOM 2139 C CA . GLU A 1 279 ? 66.098 -1.820 -71.859 1.00 31.02 279 GLU A CA 1
ATOM 2140 C C . GLU A 1 279 ? 64.925 -1.268 -71.004 1.00 31.02 279 GLU A C 1
ATOM 2142 O O . GLU A 1 279 ? 64.515 -0.138 -71.227 1.00 31.02 279 GLU A O 1
ATOM 2147 N N . SER A 1 280 ? 64.328 -1.892 -69.986 1.00 34.62 280 SER A N 1
ATOM 2148 C CA . SER A 1 280 ? 64.420 -3.200 -69.331 1.00 34.62 280 SER A CA 1
ATOM 2149 C C . SER A 1 280 ? 63.200 -3.311 -68.394 1.00 34.62 280 SER A C 1
ATOM 2151 O O . SER A 1 280 ? 62.867 -2.366 -67.685 1.00 34.62 280 SER A O 1
ATOM 2153 N N . SER A 1 281 ? 62.571 -4.489 -68.410 1.00 32.72 281 SER A N 1
ATOM 2154 C CA . SER A 1 281 ? 62.047 -5.281 -67.278 1.00 32.72 281 SER A CA 1
ATOM 2155 C C . SER A 1 281 ? 62.345 -4.776 -65.847 1.00 32.72 281 SER A C 1
ATOM 2157 O O . SER A 1 281 ? 63.449 -4.322 -65.571 1.00 32.72 281 SER A O 1
ATOM 2159 N N . ASN A 1 282 ? 61.442 -4.909 -64.865 1.00 31.39 282 ASN A N 1
ATOM 2160 C CA . ASN A 1 282 ? 61.053 -6.209 -64.298 1.00 31.39 282 ASN A CA 1
ATOM 2161 C C . ASN A 1 282 ? 59.719 -6.164 -63.507 1.00 31.39 282 ASN A C 1
ATOM 2163 O O . ASN A 1 282 ? 59.525 -5.348 -62.611 1.00 31.39 282 ASN A O 1
ATOM 2167 N N . LYS A 1 283 ? 58.852 -7.132 -63.810 1.00 39.94 283 LYS A N 1
ATOM 2168 C CA . LYS A 1 283 ? 58.008 -7.941 -62.897 1.00 39.94 283 LYS A CA 1
ATOM 2169 C C . LYS A 1 283 ? 58.652 -9.361 -62.909 1.00 39.94 283 LYS A C 1
ATOM 2171 O O . LYS A 1 283 ? 59.571 -9.521 -63.714 1.00 39.94 283 LYS A O 1
ATOM 2176 N N . PRO A 1 284 ? 58.222 -10.415 -62.177 1.00 56.84 284 PRO A N 1
ATOM 2177 C CA . PRO A 1 284 ? 56.907 -10.659 -61.568 1.00 56.84 284 PRO A CA 1
ATOM 2178 C C . PRO A 1 284 ? 57.031 -11.299 -60.154 1.00 56.84 284 PRO A C 1
ATOM 2180 O O . PRO A 1 284 ? 58.117 -11.371 -59.599 1.00 56.84 284 PRO A O 1
ATOM 2183 N N . ALA A 1 285 ? 55.960 -11.666 -59.454 1.00 29.64 285 ALA A N 1
ATOM 2184 C CA . ALA A 1 285 ? 55.353 -12.990 -59.578 1.00 29.64 285 ALA A CA 1
ATOM 2185 C C . ALA A 1 285 ? 54.004 -13.021 -58.851 1.00 29.64 285 ALA A C 1
ATOM 2187 O O . ALA A 1 285 ? 53.853 -12.490 -57.753 1.00 29.64 285 ALA A O 1
ATOM 2188 N N . VAL A 1 286 ? 53.046 -13.656 -59.514 1.00 38.97 286 VAL A N 1
ATOM 2189 C CA . VAL A 1 286 ? 51.786 -14.152 -58.974 1.00 38.97 286 VAL A CA 1
ATOM 2190 C C . VAL A 1 286 ? 51.956 -15.660 -58.920 1.00 38.97 286 VAL A C 1
ATOM 2192 O O . VAL A 1 286 ? 52.411 -16.226 -59.910 1.00 38.97 286 VAL A O 1
ATOM 2195 N N . GLU A 1 287 ? 51.547 -16.298 -57.832 1.00 31.34 287 GLU A N 1
ATOM 2196 C CA . GLU A 1 287 ? 50.952 -17.626 -57.920 1.00 31.34 287 GLU A CA 1
ATOM 2197 C C . GLU A 1 287 ? 49.979 -17.853 -56.762 1.00 31.34 287 GLU A C 1
ATOM 2199 O O . GLU A 1 287 ? 50.064 -17.252 -55.693 1.00 31.34 287 GLU A O 1
ATOM 2204 N N . SER A 1 288 ? 48.976 -18.641 -57.103 1.00 36.50 288 SER A N 1
ATOM 2205 C CA . SER A 1 288 ? 47.643 -18.795 -56.538 1.00 36.50 288 SER A CA 1
ATOM 2206 C C . SER A 1 288 ? 47.481 -20.093 -55.746 1.00 36.50 288 SER A C 1
ATOM 2208 O O . SER A 1 288 ? 48.299 -20.990 -55.895 1.00 36.50 288 SER A O 1
ATOM 2210 N N . GLU A 1 289 ? 46.344 -20.190 -55.040 1.00 32.38 289 GLU A N 1
ATOM 2211 C CA . GLU A 1 289 ? 45.665 -21.352 -54.408 1.00 32.38 289 GLU A CA 1
ATOM 2212 C C . GLU A 1 289 ? 45.458 -21.087 -52.901 1.00 32.38 289 GLU A C 1
ATOM 2214 O O . GLU A 1 289 ? 46.340 -20.551 -52.249 1.00 32.38 289 GLU A O 1
ATOM 2219 N N . LYS A 1 290 ? 44.336 -21.385 -52.237 1.00 32.44 290 LYS A N 1
ATOM 2220 C CA . LYS A 1 290 ? 43.146 -22.194 -52.538 1.00 32.44 290 LYS A CA 1
ATOM 2221 C C . LYS A 1 290 ? 42.039 -21.828 -51.533 1.00 32.44 290 LYS A C 1
ATOM 2223 O O . LYS A 1 290 ? 42.321 -21.316 -50.455 1.00 32.44 290 LYS A O 1
ATOM 2228 N N . ALA A 1 291 ? 40.800 -22.139 -51.898 1.00 35.59 291 ALA A N 1
ATOM 2229 C CA . ALA A 1 291 ? 39.581 -21.974 -51.110 1.00 35.59 291 ALA A CA 1
ATOM 2230 C C . ALA A 1 291 ? 39.478 -22.908 -49.887 1.00 35.59 291 ALA A C 1
ATOM 2232 O O . ALA A 1 291 ? 39.898 -24.060 -49.975 1.00 35.59 291 ALA A O 1
ATOM 2233 N N . VAL A 1 292 ? 38.792 -22.443 -48.832 1.00 34.72 292 VAL A N 1
ATOM 2234 C CA . VAL A 1 292 ? 37.905 -23.245 -47.965 1.00 34.72 292 VAL A CA 1
ATOM 2235 C C . VAL A 1 292 ? 36.683 -22.386 -47.611 1.00 34.72 292 VAL A C 1
ATOM 2237 O O . VAL A 1 292 ? 36.804 -21.193 -47.341 1.00 34.72 292 VAL A O 1
ATOM 2240 N N . ILE A 1 293 ? 35.527 -23.034 -47.703 1.00 38.78 293 ILE A N 1
ATOM 2241 C CA . ILE A 1 293 ? 34.149 -22.593 -47.477 1.00 38.78 293 ILE A CA 1
ATOM 2242 C C . ILE A 1 293 ? 33.722 -23.058 -46.075 1.00 38.78 293 ILE A C 1
ATOM 2244 O O . ILE A 1 293 ? 34.070 -24.177 -45.717 1.00 38.78 293 ILE A O 1
ATOM 2248 N N . ASP A 1 294 ? 32.976 -22.223 -45.346 1.00 34.88 294 ASP A N 1
ATOM 2249 C CA . ASP A 1 294 ? 31.822 -22.559 -44.474 1.00 34.88 294 ASP A CA 1
ATOM 2250 C C . ASP A 1 294 ? 31.195 -21.205 -44.044 1.00 34.88 294 ASP A C 1
ATOM 2252 O O . ASP A 1 294 ? 31.924 -20.337 -43.563 1.00 34.88 294 ASP A O 1
ATOM 2256 N N . SER A 1 295 ? 29.976 -20.810 -44.459 1.00 36.78 295 SER A N 1
ATOM 2257 C CA . SER A 1 295 ? 28.631 -21.282 -44.021 1.00 36.78 295 SER A CA 1
ATOM 2258 C C . SER A 1 295 ? 28.502 -21.110 -42.494 1.00 36.78 295 SER A C 1
ATOM 2260 O O . SER A 1 295 ? 29.296 -21.695 -41.773 1.00 36.78 295 SER A O 1
ATOM 2262 N N . ASP A 1 296 ? 27.695 -20.233 -41.884 1.00 33.97 296 ASP A N 1
ATOM 2263 C CA . ASP A 1 296 ? 26.282 -19.828 -42.027 1.00 33.97 296 ASP A CA 1
ATOM 2264 C C . ASP A 1 296 ? 26.143 -18.356 -41.512 1.00 33.97 296 ASP A C 1
ATOM 2266 O O . ASP A 1 296 ? 27.069 -17.842 -40.891 1.00 33.97 296 ASP A O 1
ATOM 2270 N N . GLU A 1 297 ? 25.100 -17.538 -41.689 1.00 39.31 297 GLU A N 1
ATOM 2271 C CA . GLU A 1 297 ? 23.663 -17.777 -41.826 1.00 39.31 297 GLU A CA 1
ATOM 2272 C C . GLU A 1 297 ? 22.987 -16.498 -42.383 1.00 39.31 297 GLU A C 1
ATOM 2274 O O . GLU A 1 297 ? 23.383 -15.366 -42.083 1.00 39.31 297 GLU A O 1
ATOM 2279 N N . GLU A 1 298 ? 21.973 -16.693 -43.223 1.00 38.06 298 GLU A N 1
ATOM 2280 C CA . GLU A 1 298 ? 21.106 -15.679 -43.824 1.00 38.06 298 GLU A CA 1
ATOM 2281 C C . GLU A 1 298 ? 20.210 -14.968 -42.791 1.00 38.06 298 GLU A C 1
ATOM 2283 O O . GLU A 1 298 ? 19.729 -15.596 -41.856 1.00 38.06 298 GLU A O 1
ATOM 2288 N N . ALA A 1 299 ? 19.862 -13.696 -43.034 1.00 37.34 299 ALA A N 1
ATOM 2289 C CA . ALA A 1 299 ? 18.455 -13.267 -43.068 1.00 37.34 299 ALA A CA 1
ATOM 2290 C C . ALA A 1 299 ? 18.309 -11.798 -43.499 1.00 37.34 299 ALA A C 1
ATOM 2292 O O . ALA A 1 299 ? 18.577 -10.849 -42.766 1.00 37.34 299 ALA A O 1
ATOM 2293 N N . GLU A 1 300 ? 17.855 -11.677 -44.740 1.00 35.94 300 GLU A N 1
ATOM 2294 C CA . GLU A 1 300 ? 16.991 -10.668 -45.348 1.00 35.94 300 GLU A CA 1
ATOM 2295 C C . GLU A 1 300 ? 16.530 -9.448 -44.533 1.00 35.94 300 GLU A C 1
ATOM 2297 O O . GLU A 1 300 ? 15.898 -9.523 -43.478 1.00 35.94 300 GLU A O 1
ATOM 2302 N N . GLY A 1 301 ? 16.662 -8.293 -45.190 1.00 43.31 301 GLY A N 1
ATOM 2303 C CA . GLY A 1 301 ? 15.861 -7.122 -44.894 1.00 43.31 301 GLY A CA 1
ATOM 2304 C C . GLY A 1 301 ? 14.367 -7.377 -45.103 1.00 43.31 301 GLY A C 1
ATOM 2305 O O . GLY A 1 301 ? 13.922 -7.809 -46.165 1.00 43.31 301 GLY A O 1
ATOM 2306 N N . LYS A 1 302 ? 13.574 -6.981 -44.107 1.00 40.84 302 LYS A N 1
ATOM 2307 C CA . LYS A 1 302 ? 12.175 -6.598 -44.291 1.00 40.84 302 LYS A CA 1
ATOM 2308 C C . LYS A 1 302 ? 11.954 -5.214 -43.703 1.00 40.84 302 LYS A C 1
ATOM 2310 O O . LYS A 1 302 ? 12.246 -4.956 -42.539 1.00 40.84 302 LYS A O 1
ATOM 2315 N N . GLN A 1 303 ? 11.422 -4.339 -44.553 1.00 43.91 303 GLN A N 1
ATOM 2316 C CA . GLN A 1 303 ? 10.765 -3.090 -44.188 1.00 43.91 303 GLN A CA 1
ATOM 2317 C C . GLN A 1 303 ? 9.881 -3.295 -42.955 1.00 43.91 303 GLN A C 1
ATOM 2319 O O . GLN A 1 303 ? 8.892 -4.025 -43.015 1.00 43.91 303 GLN A O 1
ATOM 2324 N N . ILE A 1 304 ? 10.188 -2.595 -41.866 1.00 38.34 304 ILE A N 1
ATOM 2325 C CA . ILE A 1 304 ? 9.241 -2.428 -40.767 1.00 38.34 304 ILE A CA 1
ATOM 2326 C C . ILE A 1 304 ? 8.485 -1.132 -41.041 1.00 38.34 304 ILE A C 1
ATOM 2328 O O . ILE A 1 304 ? 8.876 -0.037 -40.646 1.00 38.34 304 ILE A O 1
ATOM 2332 N N . VAL A 1 305 ? 7.408 -1.294 -41.805 1.00 36.66 305 VAL A N 1
ATOM 2333 C CA . VAL A 1 305 ? 6.305 -0.342 -41.895 1.00 36.66 305 VAL A CA 1
ATOM 2334 C C . VAL A 1 305 ? 5.738 -0.143 -40.492 1.00 36.66 305 VAL A C 1
ATOM 2336 O O . VAL A 1 305 ? 5.482 -1.106 -39.767 1.00 36.66 305 VAL A O 1
ATOM 2339 N N . SER A 1 306 ? 5.529 1.118 -40.129 1.00 45.00 306 SER A N 1
ATOM 2340 C CA . SER A 1 306 ? 4.778 1.524 -38.952 1.00 45.00 306 SER A CA 1
ATOM 2341 C C . SER A 1 306 ? 3.409 0.840 -38.938 1.00 45.00 306 SER A C 1
ATOM 2343 O O . SER A 1 306 ? 2.514 1.151 -39.723 1.00 45.00 306 SER A O 1
ATOM 2345 N N . ARG A 1 307 ? 3.223 -0.102 -38.014 1.00 36.91 307 ARG A N 1
ATOM 2346 C CA . ARG A 1 307 ? 1.899 -0.614 -37.673 1.00 36.91 307 ARG A CA 1
ATOM 2347 C C . ARG A 1 307 ? 1.648 -0.328 -36.205 1.00 36.91 307 ARG A C 1
ATOM 2349 O O . ARG A 1 307 ? 2.182 -0.986 -35.319 1.00 36.91 307 ARG A O 1
ATOM 2356 N N . VAL A 1 308 ? 0.861 0.721 -35.994 1.00 43.34 308 VAL A N 1
ATOM 2357 C CA . VAL A 1 308 ? 0.171 1.031 -34.742 1.00 43.34 308 VAL A CA 1
ATOM 2358 C C . VAL A 1 308 ? -0.441 -0.266 -34.196 1.00 43.34 308 VAL A C 1
ATOM 2360 O O . VAL A 1 308 ? -1.136 -0.951 -34.954 1.00 43.34 308 VAL A O 1
ATOM 2363 N N . PRO A 1 309 ? -0.204 -0.643 -32.928 1.00 42.19 309 PRO A N 1
ATOM 2364 C CA . PRO A 1 309 ? -0.902 -1.772 -32.345 1.00 42.19 309 PRO A CA 1
ATOM 2365 C C . PRO A 1 309 ? -2.364 -1.371 -32.143 1.00 42.19 309 PRO A C 1
ATOM 2367 O O . PRO A 1 309 ? -2.695 -0.535 -31.302 1.00 42.19 309 PRO A O 1
ATOM 2370 N N . GLU A 1 310 ? -3.248 -1.953 -32.950 1.00 39.88 310 GLU A N 1
ATOM 2371 C CA . GLU A 1 310 ? -4.680 -1.947 -32.681 1.00 39.88 310 GLU A CA 1
ATOM 2372 C C . GLU A 1 310 ? -4.929 -2.596 -31.317 1.00 39.88 310 GLU A C 1
ATOM 2374 O O . GLU A 1 310 ? -4.581 -3.753 -31.068 1.00 39.88 310 GLU A O 1
ATOM 2379 N N . ASN A 1 311 ? -5.554 -1.815 -30.439 1.00 43.44 311 ASN A N 1
ATOM 2380 C CA . ASN A 1 311 ? -6.122 -2.230 -29.167 1.00 43.44 311 ASN A CA 1
ATOM 2381 C C . ASN A 1 311 ? -7.079 -3.416 -29.375 1.00 43.44 311 ASN A C 1
ATOM 2383 O O . ASN A 1 311 ? -8.268 -3.248 -29.653 1.00 43.44 311 ASN A O 1
ATOM 2387 N N . LYS A 1 312 ? -6.574 -4.639 -29.194 1.00 44.41 312 LYS A N 1
ATOM 2388 C CA . LYS A 1 312 ? -7.409 -5.827 -29.023 1.00 44.41 312 LYS A CA 1
ATOM 2389 C C . LYS A 1 312 ? -7.936 -5.832 -27.591 1.00 44.41 312 LYS A C 1
ATOM 2391 O O . LYS A 1 312 ? -7.281 -6.297 -26.663 1.00 44.41 312 LYS A O 1
ATOM 2396 N N . VAL A 1 313 ? -9.133 -5.273 -27.446 1.00 53.84 313 VAL A N 1
ATOM 2397 C CA . VAL A 1 313 ? -9.978 -5.253 -26.247 1.00 53.84 313 VAL A CA 1
ATOM 2398 C C . VAL A 1 313 ? -9.976 -6.623 -25.542 1.00 53.84 313 VAL A C 1
ATOM 2400 O O . VAL A 1 313 ? -10.751 -7.508 -25.887 1.00 53.84 313 VAL A O 1
ATOM 2403 N N . HIS A 1 314 ? -9.141 -6.783 -24.509 1.00 44.72 314 HIS A N 1
ATOM 2404 C CA . HIS A 1 314 ? -9.220 -7.853 -23.494 1.00 44.72 314 HIS A CA 1
ATOM 2405 C C . HIS A 1 314 ? -10.218 -7.475 -22.377 1.00 44.72 314 HIS A C 1
ATOM 2407 O O . HIS A 1 314 ? -9.973 -7.641 -21.181 1.00 44.72 314 HIS A O 1
ATOM 2413 N N . GLY A 1 315 ? -11.351 -6.890 -22.776 1.00 49.78 315 GLY A N 1
ATOM 2414 C CA . GLY A 1 315 ? -12.332 -6.306 -21.862 1.00 49.78 315 GLY A CA 1
ATOM 2415 C C . GLY A 1 315 ? -13.345 -7.297 -21.287 1.00 49.78 315 GLY A C 1
ATOM 2416 O O . GLY A 1 315 ? -13.935 -6.998 -20.256 1.00 49.78 315 GLY A O 1
ATOM 2417 N N . LYS A 1 316 ? -13.554 -8.464 -21.913 1.00 56.94 316 LYS A N 1
ATOM 2418 C CA . LYS A 1 316 ? -14.597 -9.407 -21.471 1.00 56.94 316 LYS A CA 1
ATOM 2419 C C . LYS A 1 316 ? -14.130 -10.299 -20.318 1.00 56.94 316 LYS A C 1
ATOM 2421 O O . LYS A 1 316 ? -14.742 -10.255 -19.258 1.00 56.94 316 LYS A O 1
ATOM 2426 N N . ASP A 1 317 ? -12.979 -10.952 -20.450 1.00 57.00 317 ASP A N 1
ATOM 2427 C CA . ASP A 1 317 ? -12.469 -11.868 -19.414 1.00 57.00 317 ASP A CA 1
ATOM 2428 C C . ASP A 1 317 ? -12.072 -11.146 -18.115 1.00 57.00 317 ASP A C 1
ATOM 2430 O O . ASP A 1 317 ? -12.177 -11.693 -17.017 1.00 57.00 317 ASP A O 1
ATOM 2434 N N . SER A 1 318 ? -11.634 -9.888 -18.224 1.00 57.25 318 SER A N 1
ATOM 2435 C CA . SER A 1 318 ? -11.277 -9.064 -17.063 1.00 57.25 318 SER A CA 1
ATOM 2436 C C . SER A 1 318 ? -12.516 -8.539 -16.326 1.00 57.25 318 SER A C 1
ATOM 2438 O O . SER A 1 318 ? -12.485 -8.407 -15.103 1.00 57.25 318 SER A O 1
ATOM 2440 N N . GLN A 1 319 ? -13.618 -8.272 -17.041 1.00 63.50 319 GLN A N 1
ATOM 2441 C CA . GLN A 1 319 ? -14.897 -7.903 -16.423 1.00 63.50 319 GLN A CA 1
ATOM 2442 C C . GLN A 1 319 ? -15.600 -9.101 -15.787 1.00 63.50 319 GLN A C 1
ATOM 2444 O O . GLN A 1 319 ? -16.221 -8.939 -14.740 1.00 63.50 319 GLN A O 1
ATOM 2449 N N . GLU A 1 320 ? -15.498 -10.286 -16.385 1.00 71.31 320 GLU A N 1
ATOM 2450 C CA . GLU A 1 320 ? -16.078 -11.516 -15.836 1.00 71.31 320 GLU A CA 1
ATOM 2451 C C . GLU A 1 320 ? -15.388 -11.902 -14.521 1.00 71.31 320 GLU A C 1
ATOM 2453 O O . GLU A 1 320 ? -16.046 -12.015 -13.491 1.00 71.31 320 GLU A O 1
ATOM 2458 N N . LYS A 1 321 ? -14.048 -11.879 -14.483 1.00 74.31 321 LYS A N 1
ATOM 2459 C CA . LYS A 1 321 ? -13.283 -12.091 -13.238 1.00 74.31 321 LYS A CA 1
ATOM 2460 C C . LYS A 1 321 ? -13.539 -11.031 -12.164 1.00 74.31 321 LYS A C 1
ATOM 2462 O O . LYS A 1 321 ? -13.426 -11.324 -10.974 1.00 74.31 321 LYS A O 1
ATOM 2467 N N . ALA A 1 322 ? -13.841 -9.793 -12.558 1.00 76.06 322 ALA A N 1
ATOM 2468 C CA . ALA A 1 322 ? -14.204 -8.743 -11.611 1.00 76.06 322 ALA A CA 1
ATOM 2469 C C . ALA A 1 322 ? -15.607 -8.965 -11.025 1.00 76.06 322 ALA A C 1
ATOM 2471 O O . ALA A 1 322 ? -15.799 -8.724 -9.836 1.00 76.06 322 ALA A O 1
ATOM 2472 N N . LYS A 1 323 ? -16.558 -9.465 -11.827 1.00 79.25 323 LYS A N 1
ATOM 2473 C CA . LYS A 1 323 ? -17.904 -9.829 -11.364 1.00 79.25 323 LYS A CA 1
ATOM 2474 C C . LYS A 1 323 ? -17.875 -11.029 -10.424 1.00 79.25 323 LYS A C 1
ATOM 2476 O O . LYS A 1 323 ? -18.446 -10.930 -9.347 1.00 79.25 323 LYS A O 1
ATOM 2481 N N . ASP A 1 324 ? -17.125 -12.077 -10.757 1.00 87.69 324 ASP A N 1
ATOM 2482 C CA . ASP A 1 324 ? -17.004 -13.269 -9.905 1.00 87.69 324 ASP A CA 1
ATOM 2483 C C . ASP A 1 324 ? -16.394 -12.943 -8.532 1.00 87.69 324 ASP A C 1
ATOM 2485 O O . ASP A 1 324 ? -16.815 -13.469 -7.502 1.00 87.69 324 ASP A O 1
ATOM 2489 N N . ARG A 1 325 ? -15.420 -12.022 -8.491 1.00 84.00 325 ARG A N 1
ATOM 2490 C CA . ARG A 1 325 ? -14.836 -11.538 -7.229 1.00 84.00 325 ARG A CA 1
ATOM 2491 C C . ARG A 1 325 ? -15.826 -10.737 -6.387 1.00 84.00 325 ARG A C 1
ATOM 2493 O O . ARG A 1 325 ? -15.801 -10.856 -5.166 1.00 84.00 325 ARG A O 1
ATOM 2500 N N . LEU A 1 326 ? -16.670 -9.931 -7.027 1.00 86.62 326 LEU A N 1
ATOM 2501 C CA . LEU A 1 326 ? -17.699 -9.142 -6.350 1.00 86.62 326 LEU A CA 1
ATOM 2502 C C . LEU A 1 326 ? -18.791 -10.050 -5.775 1.00 86.62 326 LEU A C 1
ATOM 2504 O O . LEU A 1 326 ? -19.147 -9.901 -4.611 1.00 86.62 326 LEU A O 1
ATOM 2508 N N . ASP A 1 327 ? -19.225 -11.049 -6.542 1.00 88.88 327 ASP A N 1
ATOM 2509 C CA . ASP A 1 327 ? -20.242 -12.015 -6.118 1.00 88.88 327 ASP A CA 1
ATOM 2510 C C . ASP A 1 327 ? -19.740 -12.896 -4.960 1.00 88.88 327 ASP A C 1
ATOM 2512 O O . ASP A 1 327 ? -20.455 -13.139 -3.986 1.00 88.88 327 ASP A O 1
ATOM 2516 N N . SER A 1 328 ? -18.461 -13.293 -4.991 1.00 87.31 328 SER A N 1
ATOM 2517 C CA . SER A 1 328 ? -17.835 -14.035 -3.890 1.00 87.31 328 SER A CA 1
ATOM 2518 C C . SER A 1 328 ? -17.691 -13.202 -2.608 1.00 87.31 328 SER A C 1
ATOM 2520 O O . SER A 1 328 ? -17.809 -13.758 -1.516 1.00 87.31 328 SER A O 1
ATOM 2522 N N . LEU A 1 329 ? -17.448 -11.890 -2.717 1.00 83.31 329 LEU A N 1
ATOM 2523 C CA . LEU A 1 329 ? -17.393 -10.980 -1.565 1.00 83.31 329 LEU A CA 1
ATOM 2524 C C . LEU A 1 329 ? -18.781 -10.746 -0.964 1.00 83.31 329 LEU A C 1
ATOM 2526 O O . LEU A 1 329 ? -18.929 -10.778 0.255 1.00 83.31 329 LEU A O 1
ATOM 2530 N N . THR A 1 330 ? -19.803 -10.569 -1.802 1.00 87.88 330 THR A N 1
ATOM 2531 C CA . THR A 1 330 ? -21.190 -10.422 -1.344 1.00 87.88 330 THR A CA 1
ATOM 2532 C C . THR A 1 330 ? -21.681 -11.684 -0.643 1.00 87.88 330 THR A C 1
ATOM 2534 O O . THR A 1 330 ? -22.303 -11.591 0.411 1.00 87.88 330 THR A O 1
ATOM 2537 N N . LYS A 1 331 ? -21.348 -12.869 -1.165 1.00 87.69 331 LYS A N 1
ATOM 2538 C CA . LYS A 1 331 ? -21.743 -14.137 -0.543 1.00 87.69 331 LYS A CA 1
ATOM 2539 C C . LYS A 1 331 ? -21.094 -14.356 0.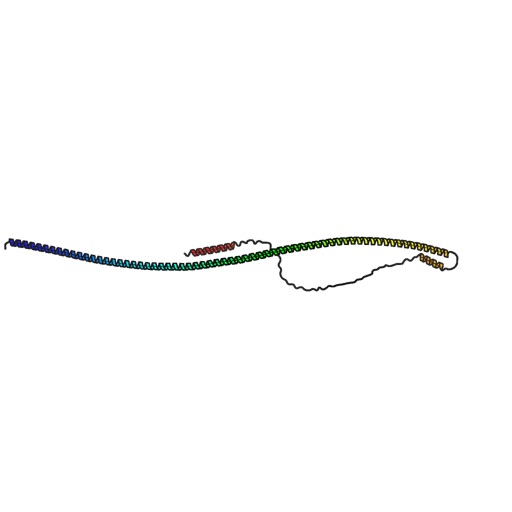825 1.00 87.69 331 LYS A C 1
ATOM 2541 O O . LYS A 1 331 ? -21.752 -14.867 1.725 1.00 87.69 331 LYS A O 1
ATOM 2546 N N . MET A 1 332 ? -19.839 -13.947 0.993 1.00 85.94 332 MET A N 1
ATOM 2547 C CA . MET A 1 332 ? -19.144 -14.016 2.281 1.00 85.94 332 MET A CA 1
ATOM 2548 C C . MET A 1 332 ? -19.758 -13.045 3.297 1.00 85.94 332 MET A C 1
ATOM 2550 O O . MET A 1 332 ? -20.083 -13.455 4.402 1.00 85.94 332 MET A O 1
ATOM 2554 N N . LEU A 1 333 ? -20.040 -11.803 2.887 1.00 80.31 333 LEU A N 1
ATOM 2555 C CA . LEU A 1 333 ? -20.661 -10.804 3.762 1.00 80.31 333 LEU A CA 1
ATOM 2556 C C . LEU A 1 333 ? -22.070 -11.213 4.227 1.00 80.31 333 LEU A C 1
ATOM 2558 O O . LEU A 1 333 ? -22.449 -10.946 5.363 1.00 80.31 333 LEU A O 1
ATOM 2562 N N . MET A 1 334 ? -22.848 -11.864 3.355 1.00 80.31 334 MET A N 1
ATOM 2563 C CA . MET A 1 334 ? -24.173 -12.370 3.725 1.00 80.31 334 MET A CA 1
ATOM 2564 C C . MET A 1 334 ? -24.109 -13.638 4.579 1.00 80.31 334 MET A C 1
ATOM 2566 O O . MET A 1 334 ? -24.971 -13.816 5.425 1.00 80.31 334 MET A O 1
ATOM 2570 N N . SER A 1 335 ? -23.079 -14.475 4.416 1.00 77.00 335 SER A N 1
ATOM 2571 C CA . SER A 1 335 ? -22.899 -15.663 5.266 1.00 77.00 335 SER A CA 1
ATOM 2572 C C . SER A 1 335 ? -22.522 -15.286 6.703 1.00 77.00 335 SER A C 1
ATOM 2574 O O . SER A 1 335 ? -22.966 -15.949 7.631 1.00 77.00 335 SER A O 1
ATOM 2576 N N . ASP A 1 336 ? -21.782 -14.190 6.890 1.00 68.38 336 ASP A N 1
ATOM 2577 C CA . ASP A 1 336 ? -21.426 -13.673 8.220 1.00 68.38 336 ASP A CA 1
ATOM 2578 C C . ASP A 1 336 ? -22.582 -12.912 8.903 1.00 68.38 336 ASP A C 1
ATOM 2580 O O . ASP A 1 336 ? -22.495 -12.591 10.084 1.00 68.38 336 ASP A O 1
ATOM 2584 N N . SER A 1 337 ? -23.666 -12.607 8.177 1.00 59.88 337 SER A N 1
ATOM 2585 C CA . SER A 1 337 ? -24.832 -11.881 8.715 1.00 59.88 337 SER A CA 1
ATOM 2586 C C . SER A 1 337 ? -25.954 -12.800 9.219 1.00 59.88 337 SER A C 1
ATOM 2588 O O . SER A 1 337 ? -26.895 -12.308 9.834 1.00 59.88 337 SER A O 1
ATOM 2590 N N . ASP A 1 338 ? -25.864 -14.110 8.968 1.00 56.47 338 ASP A N 1
ATOM 2591 C CA . ASP A 1 338 ? -26.865 -15.108 9.378 1.00 56.47 338 ASP A CA 1
ATOM 2592 C C . ASP A 1 338 ? -26.466 -15.862 10.676 1.00 56.47 338 ASP A C 1
ATOM 2594 O O . ASP A 1 338 ? -27.155 -16.802 11.077 1.00 56.47 338 ASP A O 1
ATOM 2598 N N . GLU A 1 339 ? -25.368 -15.465 11.342 1.00 55.28 339 GLU A N 1
ATOM 2599 C CA . GLU A 1 339 ? -24.868 -16.064 12.601 1.00 55.28 339 GLU A CA 1
ATOM 2600 C C . GLU A 1 339 ? -25.040 -15.184 13.870 1.00 55.28 339 GLU A C 1
ATOM 2602 O O . GLU A 1 339 ? -24.545 -15.563 14.934 1.00 55.28 339 GLU A O 1
ATOM 2607 N N . GLU A 1 340 ? -25.781 -14.067 13.813 1.00 44.03 340 GLU A N 1
ATOM 2608 C CA . GLU A 1 340 ? -26.223 -13.293 15.004 1.00 44.03 340 GLU A CA 1
ATOM 2609 C C . GLU A 1 340 ? -27.701 -13.525 15.360 1.00 44.03 340 GLU A C 1
ATOM 2611 O O . GLU A 1 340 ? -28.008 -13.598 16.576 1.00 44.03 340 GLU A O 1
#

Solvent-accessible surface area (backbone atoms only — not comparable to full-atom values): 19917 Å² total; per-residue (Å²): 134,60,73,68,61,54,53,52,51,48,54,50,49,52,51,50,52,50,52,48,50,52,51,50,53,50,50,51,52,49,52,50,53,51,50,53,51,50,50,51,50,50,53,51,50,50,50,52,50,54,52,50,51,51,52,51,50,53,51,50,54,51,49,52,54,50,51,52,50,52,50,54,52,48,54,53,49,52,50,51,52,48,55,51,50,52,52,51,50,52,52,53,50,53,51,53,54,49,51,52,50,50,51,52,51,50,54,53,51,53,52,52,50,54,52,51,53,50,52,51,52,52,53,50,50,52,51,52,51,51,52,53,51,53,49,54,52,51,52,50,50,50,52,50,52,55,51,49,49,53,54,50,54,50,48,52,51,53,50,50,53,52,49,53,53,51,51,51,53,50,54,51,51,50,53,51,50,53,49,52,52,50,55,50,50,53,51,50,52,52,50,52,52,50,51,50,53,51,50,52,52,47,53,49,51,51,49,53,51,50,53,51,50,52,51,49,51,50,52,51,49,54,51,49,53,48,52,54,49,53,53,50,56,67,73,67,65,83,91,86,89,61,83,60,60,62,52,52,53,50,54,51,51,54,51,70,74,52,76,76,83,85,82,84,79,82,82,91,82,85,86,84,80,90,81,91,81,90,88,77,88,84,83,87,87,86,88,85,88,80,90,86,87,79,90,86,83,90,82,80,92,70,89,81,72,91,69,80,83,77,85,76,78,73,60,62,71,56,50,50,56,51,48,54,53,49,54,53,50,52,52,50,58,54,59,67,64,76,78,122

Radius of gyration: 96.97 Å; Cα contacts (8 Å, |Δi|>4): 3; chains: 1; bounding box: 194×45×292 Å

Secondary structure (DSSP, 8-state):
--HHHHHHHHHHHHHHHHHHHHHHHHHHHHHHHHHHHHHHHHHHHHHHHHHHHHHHHHHHHHHHHHHHHHHHHHHHHHHHHHHHHHHHHHHHHHHHHHHHHHHHHHHHHHHHHHHHHHHHHHHHHHHHHHHHHHHHHHHHHHHHHHHHHHHHHHHHHHHHHHHHHHHHHHHHHHHHHHHHHHHHHHHHHHHHHHHHHHHHHHHHHHHHHHHHHHHHHHHHHHHHHHHHHHHHHHTTSS--S-HHHHHHHHHHHHHHH---------------------------------------------------------HHHHHHHHHHHHHHHHHHHHHTTS--